Protein AF-A7RZZ5-F1 (afdb_monomer)

Radius of gyration: 24.03 Å; Cα contacts (8 Å, |Δi|>4): 299; chains: 1; bounding box: 48×61×66 Å

Solvent-accessible surface area (backbone atoms only — not comparable to full-atom values): 16713 Å² total; per-residue (Å²): 140,90,83,49,67,68,59,56,49,33,51,50,27,52,75,66,80,38,80,68,71,54,74,68,60,49,53,48,55,52,54,54,56,70,73,68,77,84,71,94,77,93,78,89,79,88,84,80,89,82,84,82,84,77,88,75,87,84,78,90,78,84,92,79,89,80,82,88,84,79,93,78,91,77,83,81,78,63,82,72,61,67,52,45,79,47,68,50,97,81,33,38,33,33,35,39,48,38,64,66,52,39,26,97,84,52,68,62,92,48,71,67,52,42,51,51,37,46,61,53,42,77,74,54,42,33,36,33,39,41,31,43,53,78,40,24,31,14,38,38,33,28,52,62,95,43,77,79,45,73,52,70,50,77,40,74,30,42,50,90,92,71,78,55,50,54,69,64,50,60,76,75,45,88,85,81,75,92,44,71,71,57,51,50,21,53,51,33,46,52,50,51,32,50,54,48,42,53,49,51,59,78,36,44,69,57,64,68,68,35,57,36,31,38,41,44,65,51,81,86,52,43,52,46,58,60,38,74,96,77,54,92,44,58,90,81,42,59,42,55,30,65,63,91,64,93,76,76,74,41,31,67,69,46,53,51,50,50,50,54,60,61,70,45,73,42,77,77,50,72,111

Foldseek 3Di:
DCPDVLNVVQVVCVVVVHDRDDPVVVVVVVVVVVVPPDDDDDDDDDDDDDDDDDDDPDDDDDDDDDDDDDDDDDDPPPVPDQWDWDADPQQWIKIAGPLLQWAPLDDDPDPVSSVVSVVVSVPQQWEKEWEDDQQKTKIFTTRHLDTPDIDIGGDHQDDPVPRDGLLVVPVPDDDDDPDPVNVRNVVSLVVSLVVLVVVVVVCLVSLVSHQAYEYHDDPSNVCSQDNDPDHSDHPSPGRYHYQSDDFDGHDHVRSSVSVCRNPDMGTDGGD

Structure (mmCIF, N/CA/C/O backbone):
data_AF-A7RZZ5-F1
#
_entry.id   AF-A7RZZ5-F1
#
loop_
_atom_site.group_PDB
_atom_site.id
_atom_site.type_symbol
_atom_site.label_atom_id
_atom_site.label_alt_id
_atom_site.label_comp_id
_atom_site.label_asym_id
_atom_site.label_entity_id
_atom_site.label_seq_id
_atom_site.pdbx_PDB_ins_code
_atom_site.Cartn_x
_atom_site.Cartn_y
_atom_site.Cartn_z
_atom_site.occupancy
_atom_site.B_iso_or_equiv
_atom_site.auth_seq_id
_atom_site.auth_comp_id
_atom_site.auth_asym_id
_atom_site.auth_atom_id
_atom_site.pdbx_PDB_model_num
ATOM 1 N N . HIS A 1 1 ? 33.737 -13.047 0.648 1.00 45.16 1 HIS A N 1
ATOM 2 C CA . HIS A 1 1 ? 33.277 -13.792 -0.542 1.00 45.16 1 HIS A CA 1
ATOM 3 C C . HIS A 1 1 ? 32.124 -14.768 -0.200 1.00 45.16 1 HIS A C 1
ATOM 5 O O . HIS A 1 1 ? 32.024 -15.818 -0.807 1.00 45.16 1 HIS A O 1
ATOM 11 N N . PHE A 1 2 ? 31.222 -14.421 0.740 1.00 41.50 2 PHE A N 1
ATOM 12 C CA . PHE A 1 2 ? 30.243 -15.344 1.367 1.00 41.50 2 PHE A CA 1
ATOM 13 C C . PHE A 1 2 ? 28.765 -15.035 1.026 1.00 41.50 2 PHE A C 1
ATOM 15 O O . PHE A 1 2 ? 27.857 -15.354 1.785 1.00 41.50 2 PHE A O 1
ATOM 22 N N . LYS A 1 3 ? 28.497 -14.348 -0.093 1.00 50.75 3 LYS A N 1
ATOM 23 C CA . LYS A 1 3 ? 27.136 -13.905 -0.477 1.00 50.75 3 LYS A CA 1
ATOM 24 C C . LYS A 1 3 ? 26.656 -14.435 -1.834 1.00 50.75 3 LYS A C 1
ATOM 26 O O . LYS A 1 3 ? 25.630 -13.976 -2.313 1.00 50.75 3 LYS A O 1
ATOM 31 N N . LEU A 1 4 ? 27.406 -15.336 -2.468 1.00 64.38 4 LEU A N 1
ATOM 32 C CA . LEU A 1 4 ? 27.031 -15.898 -3.767 1.00 64.38 4 LEU A CA 1
ATOM 33 C C . LEU A 1 4 ? 26.171 -17.148 -3.564 1.00 64.38 4 LEU A C 1
ATOM 35 O O . LEU A 1 4 ? 26.487 -17.974 -2.707 1.00 64.38 4 LEU A O 1
ATOM 39 N N . ASP A 1 5 ? 25.114 -17.288 -4.362 1.00 63.94 5 ASP A N 1
ATOM 40 C CA . ASP A 1 5 ? 24.162 -18.400 -4.256 1.00 63.94 5 ASP A CA 1
ATOM 41 C C . ASP A 1 5 ? 24.819 -19.760 -4.529 1.00 63.94 5 ASP A C 1
ATOM 43 O O . ASP A 1 5 ? 24.486 -20.726 -3.857 1.00 63.94 5 ASP A O 1
ATOM 47 N N . TRP A 1 6 ? 25.855 -19.808 -5.376 1.00 77.75 6 TRP A N 1
ATOM 48 C CA . TRP A 1 6 ? 26.724 -20.980 -5.564 1.00 77.75 6 TRP A CA 1
ATOM 49 C C . TRP A 1 6 ? 27.365 -21.464 -4.256 1.00 77.75 6 TRP A C 1
ATOM 51 O O . TRP A 1 6 ? 27.389 -22.653 -3.953 1.00 77.75 6 TRP A O 1
ATOM 61 N N . HIS A 1 7 ? 27.851 -20.532 -3.431 1.00 73.75 7 HIS A N 1
ATOM 62 C CA . HIS A 1 7 ? 28.468 -20.882 -2.156 1.00 73.75 7 HIS A CA 1
ATOM 63 C C . HIS A 1 7 ? 27.423 -21.404 -1.167 1.00 73.75 7 HIS A C 1
ATOM 65 O O . HIS A 1 7 ? 27.667 -22.390 -0.484 1.00 73.75 7 HIS A O 1
ATOM 71 N N . ARG A 1 8 ? 26.235 -20.787 -1.130 1.00 77.00 8 ARG A N 1
ATOM 72 C CA . ARG A 1 8 ? 25.116 -21.262 -0.302 1.00 77.00 8 ARG A CA 1
ATOM 73 C C . ARG A 1 8 ? 24.619 -22.634 -0.758 1.00 77.00 8 ARG A C 1
ATOM 75 O O . ARG A 1 8 ? 24.337 -23.473 0.088 1.00 77.00 8 ARG A O 1
ATOM 82 N N . TYR A 1 9 ? 24.565 -22.871 -2.066 1.00 75.81 9 TYR A N 1
ATOM 83 C CA . TYR A 1 9 ? 24.224 -24.161 -2.655 1.00 75.81 9 TYR A CA 1
ATOM 84 C C . TYR A 1 9 ? 25.240 -25.236 -2.264 1.00 75.81 9 TYR A C 1
ATOM 86 O O . TYR A 1 9 ? 24.854 -26.260 -1.721 1.00 75.81 9 TYR A O 1
ATOM 94 N N . ASN A 1 10 ? 26.540 -24.972 -2.403 1.00 76.69 10 ASN A N 1
ATOM 95 C CA . ASN A 1 10 ? 27.579 -25.925 -2.004 1.00 76.69 10 ASN A CA 1
ATOM 96 C C . ASN A 1 10 ? 27.665 -26.150 -0.490 1.00 76.69 10 ASN A C 1
ATOM 98 O O . ASN A 1 10 ? 28.015 -27.243 -0.055 1.00 76.69 10 ASN A O 1
ATOM 102 N N . VAL A 1 11 ? 27.325 -25.146 0.322 1.00 74.75 11 VAL A N 1
ATOM 103 C CA . VAL A 1 11 ? 27.168 -25.318 1.774 1.00 74.75 11 VAL A CA 1
ATOM 104 C C . VAL A 1 11 ? 25.986 -26.242 2.077 1.00 74.75 11 VAL A C 1
ATOM 106 O O . VAL A 1 11 ? 26.131 -27.141 2.899 1.00 74.75 11 VAL A O 1
ATOM 109 N N . LYS A 1 12 ? 24.854 -26.087 1.377 1.00 73.56 12 LYS A N 1
ATOM 110 C CA . LYS A 1 12 ? 23.707 -27.001 1.491 1.00 73.56 12 LYS A CA 1
ATOM 111 C C . LYS A 1 12 ? 24.037 -28.417 1.010 1.00 73.56 12 LYS A C 1
ATOM 113 O O . LYS A 1 12 ? 23.688 -29.362 1.698 1.00 73.56 12 LYS A O 1
ATOM 118 N N . GLN A 1 13 ? 24.765 -28.572 -0.097 1.00 73.94 13 GLN A N 1
ATOM 119 C CA . GLN A 1 13 ? 25.212 -29.884 -0.583 1.00 73.94 13 GLN A CA 1
ATOM 120 C C . GLN A 1 13 ? 26.106 -30.583 0.445 1.00 73.94 13 GLN A C 1
ATOM 122 O O . GLN A 1 13 ? 25.870 -31.744 0.755 1.00 73.94 13 GLN A O 1
ATOM 127 N N . LYS A 1 14 ? 27.043 -29.851 1.066 1.00 74.38 14 LYS A N 1
ATOM 128 C CA . LYS A 1 14 ? 27.877 -30.382 2.156 1.00 74.38 14 LYS A CA 1
ATOM 129 C C . LYS A 1 14 ? 27.086 -30.767 3.402 1.00 74.38 14 LYS A C 1
ATOM 131 O O . LYS A 1 14 ? 27.439 -31.737 4.049 1.00 74.38 14 LYS A O 1
ATOM 136 N N . LEU A 1 15 ? 26.036 -30.020 3.741 1.00 69.50 15 LEU A N 1
ATOM 137 C CA . LEU A 1 15 ? 25.125 -30.375 4.837 1.00 69.50 15 LEU A CA 1
ATOM 138 C C . LEU A 1 15 ? 24.302 -31.638 4.535 1.00 69.50 15 LEU A C 1
ATOM 140 O O . LEU A 1 15 ? 23.777 -32.247 5.458 1.00 69.50 15 LEU A O 1
ATOM 144 N N . MET A 1 16 ? 24.188 -32.019 3.261 1.00 73.19 16 MET A N 1
ATOM 145 C CA . MET A 1 16 ? 23.491 -33.220 2.794 1.00 73.19 16 MET A CA 1
ATOM 146 C C . MET A 1 16 ? 24.460 -34.344 2.376 1.00 73.19 16 MET A C 1
ATOM 148 O O . MET A 1 16 ? 24.034 -35.251 1.664 1.00 73.19 16 MET A O 1
ATOM 152 N N . ASP A 1 17 ? 25.745 -34.261 2.752 1.00 81.25 17 ASP A N 1
ATOM 153 C CA . ASP A 1 17 ? 26.825 -35.189 2.361 1.00 81.25 17 ASP A CA 1
ATOM 154 C C . ASP A 1 17 ? 26.950 -35.428 0.842 1.00 81.25 17 ASP A C 1
ATOM 156 O O . ASP A 1 17 ? 27.348 -36.496 0.377 1.00 81.25 17 ASP A O 1
ATOM 160 N N . LYS A 1 18 ? 26.617 -34.411 0.042 1.00 77.50 18 LYS A N 1
ATOM 161 C CA . LYS A 1 18 ? 26.774 -34.413 -1.417 1.00 77.50 18 LYS A CA 1
ATOM 162 C C . LYS A 1 18 ? 28.017 -33.639 -1.839 1.00 77.50 18 LYS A C 1
ATOM 164 O O . LYS A 1 18 ? 28.416 -32.661 -1.199 1.00 77.50 18 LYS A O 1
ATOM 169 N N . ASP A 1 19 ? 28.573 -34.033 -2.980 1.00 79.31 19 ASP A N 1
ATOM 170 C CA . ASP A 1 19 ? 29.721 -33.355 -3.567 1.00 79.31 19 ASP A CA 1
ATOM 171 C C . ASP A 1 19 ? 29.400 -31.903 -3.941 1.00 79.31 19 ASP A C 1
ATOM 173 O O . ASP A 1 19 ? 28.304 -31.550 -4.395 1.00 79.31 19 ASP A O 1
ATOM 177 N N . THR A 1 20 ? 30.387 -31.034 -3.730 1.00 78.62 20 THR A N 1
ATOM 178 C CA . THR A 1 20 ? 30.289 -29.630 -4.125 1.00 78.62 20 THR A CA 1
ATOM 179 C C . THR A 1 20 ? 30.424 -29.491 -5.628 1.00 78.62 20 THR A C 1
ATOM 181 O O . THR A 1 20 ? 31.343 -30.042 -6.226 1.00 78.62 20 THR A O 1
ATOM 184 N N . VAL A 1 21 ? 29.562 -28.672 -6.211 1.00 81.25 21 VAL A N 1
ATOM 185 C CA . VAL A 1 21 ? 29.456 -28.471 -7.655 1.00 81.25 21 VAL A CA 1
ATOM 186 C C . VAL A 1 21 ? 30.284 -27.251 -8.072 1.00 81.25 21 VAL A C 1
ATOM 188 O O . VAL A 1 21 ? 30.390 -26.275 -7.315 1.00 81.25 21 VAL A O 1
ATOM 191 N N . THR A 1 22 ? 30.898 -27.270 -9.255 1.00 79.06 22 THR A N 1
ATOM 192 C CA . THR A 1 22 ? 31.648 -26.109 -9.775 1.00 79.06 22 THR A CA 1
ATOM 193 C C . THR A 1 22 ? 30.706 -24.970 -10.200 1.00 79.06 22 THR A C 1
ATOM 195 O O . THR A 1 22 ? 29.502 -25.165 -10.352 1.00 79.06 22 THR A O 1
ATOM 198 N N . GLU A 1 23 ? 31.215 -23.740 -10.366 1.00 70.75 23 GLU A N 1
ATOM 199 C CA . GLU A 1 23 ? 30.355 -22.590 -10.728 1.00 70.75 23 GLU A CA 1
ATOM 200 C C . GLU A 1 23 ? 29.655 -22.801 -12.086 1.00 70.75 23 GLU A C 1
ATOM 202 O O . GLU A 1 23 ? 28.496 -22.426 -12.234 1.00 70.75 23 GLU A O 1
ATOM 207 N N . GLN A 1 24 ? 30.316 -23.454 -13.049 1.00 72.75 24 GLN A N 1
ATOM 208 C CA . GLN A 1 24 ? 29.759 -23.708 -14.384 1.00 72.75 24 GLN A CA 1
ATOM 209 C C . GLN A 1 24 ? 28.634 -24.753 -14.363 1.00 72.75 24 GLN A C 1
ATOM 211 O O . GLN A 1 24 ? 27.585 -24.541 -14.967 1.00 72.75 24 GLN A O 1
ATOM 216 N N . GLU A 1 25 ? 28.817 -25.845 -13.623 1.00 73.56 25 GLU A N 1
ATOM 217 C CA . GLU A 1 25 ? 27.801 -26.894 -13.449 1.00 73.56 25 GLU A CA 1
ATOM 218 C C . GLU A 1 25 ? 26.583 -26.376 -12.657 1.00 73.56 25 GLU A C 1
ATOM 220 O O . GLU A 1 25 ? 25.435 -26.734 -12.932 1.00 73.56 25 GLU A O 1
ATOM 225 N N . PHE A 1 26 ? 26.811 -25.468 -11.703 1.00 78.19 26 PHE A N 1
ATOM 226 C CA . PHE A 1 26 ? 25.742 -24.780 -10.977 1.00 78.19 26 PHE A CA 1
ATOM 227 C C . PHE A 1 26 ? 24.931 -23.836 -11.886 1.00 78.19 26 PHE A C 1
ATOM 229 O O . PHE A 1 26 ? 23.708 -23.764 -11.785 1.00 78.19 26 PHE A O 1
ATOM 236 N N . GLU A 1 27 ? 25.588 -23.121 -12.804 1.00 69.00 27 GLU A N 1
ATOM 237 C CA . GLU A 1 27 ? 24.897 -22.260 -13.775 1.00 69.00 27 GLU A CA 1
ATOM 238 C C . GLU A 1 27 ? 24.083 -23.082 -14.799 1.00 69.00 27 GLU A C 1
ATOM 240 O O . GLU A 1 27 ? 22.975 -22.676 -15.161 1.00 69.00 27 GLU A O 1
ATOM 245 N N . GLN A 1 28 ? 24.567 -24.263 -15.202 1.00 72.69 28 GLN A N 1
ATOM 246 C CA . GLN A 1 28 ? 23.830 -25.186 -16.079 1.00 72.69 28 GLN A CA 1
ATOM 247 C C . GLN A 1 28 ? 22.586 -25.768 -15.395 1.00 72.69 28 GLN A C 1
ATOM 249 O O . GLN A 1 28 ? 21.490 -25.679 -15.947 1.00 72.69 28 GLN A O 1
ATOM 254 N N . THR A 1 29 ? 22.725 -26.255 -14.158 1.00 68.50 29 THR A N 1
ATOM 255 C CA . THR A 1 29 ? 21.599 -26.800 -13.373 1.00 68.50 29 THR A CA 1
ATOM 256 C C . THR A 1 29 ? 20.502 -25.763 -13.107 1.00 68.50 29 THR A C 1
ATOM 258 O O . THR A 1 29 ? 19.317 -26.087 -13.188 1.00 68.50 29 THR A O 1
ATOM 261 N N . ILE A 1 30 ? 20.855 -24.494 -12.865 1.00 65.94 30 ILE A N 1
ATOM 262 C CA . ILE A 1 30 ? 19.868 -23.405 -12.744 1.00 65.94 30 ILE A CA 1
ATOM 263 C C . ILE A 1 30 ? 19.172 -23.113 -14.079 1.00 65.94 30 ILE A C 1
ATOM 265 O O . ILE A 1 30 ? 17.962 -22.878 -14.101 1.00 65.94 30 ILE A O 1
ATOM 269 N N . SER A 1 31 ? 19.916 -23.106 -15.188 1.00 59.09 31 SER A N 1
ATOM 270 C CA . SER A 1 31 ? 19.361 -22.836 -16.519 1.00 59.09 31 SER A CA 1
ATOM 271 C C . SER A 1 31 ? 18.355 -23.913 -16.940 1.00 59.09 31 SER A C 1
ATOM 273 O O . SER A 1 31 ? 17.282 -23.590 -17.461 1.00 59.09 31 SER A O 1
ATOM 275 N N . GLU A 1 32 ? 18.654 -25.180 -16.654 1.00 56.81 32 GLU A N 1
ATOM 276 C CA . GLU A 1 32 ? 17.759 -26.314 -16.907 1.00 56.81 32 GLU A CA 1
ATOM 277 C C . GLU A 1 32 ? 16.507 -26.269 -16.016 1.00 56.81 32 GLU A C 1
ATOM 279 O O . GLU A 1 32 ? 15.392 -26.395 -16.524 1.00 56.81 32 GLU A O 1
ATOM 284 N N . LEU A 1 33 ? 16.655 -25.958 -14.721 1.00 54.69 33 LEU A N 1
ATOM 285 C CA . LEU A 1 33 ? 15.522 -25.774 -13.799 1.00 54.69 33 LEU A CA 1
ATOM 286 C C . LEU A 1 33 ? 14.610 -24.604 -14.199 1.00 54.69 33 LEU A C 1
ATOM 288 O O . LEU A 1 33 ? 13.393 -24.676 -14.028 1.00 54.69 33 LEU A O 1
ATOM 292 N N . SER A 1 34 ? 15.174 -23.537 -14.772 1.00 47.22 34 SER A N 1
ATOM 293 C CA . SER A 1 34 ? 14.392 -22.395 -15.268 1.00 47.22 34 SER A CA 1
ATOM 294 C C . SER A 1 34 ? 13.612 -22.693 -16.554 1.00 47.22 34 SER A C 1
ATOM 296 O O . SER A 1 34 ? 12.660 -21.980 -16.865 1.00 47.22 34 SER A O 1
ATOM 298 N N . SER A 1 35 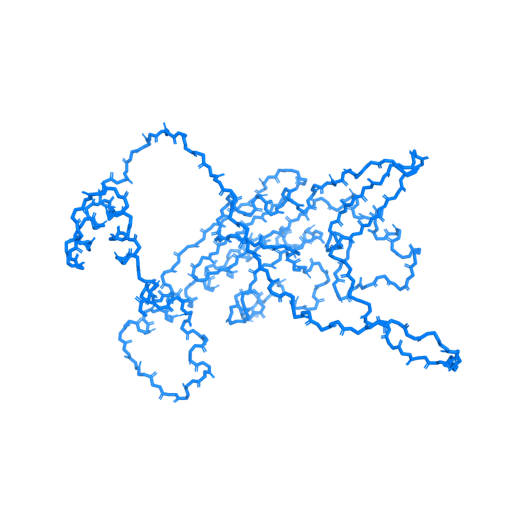? 13.979 -23.761 -17.269 1.00 42.25 35 SER A N 1
ATOM 299 C CA . SER A 1 35 ? 13.325 -24.189 -18.511 1.00 42.25 35 SER A CA 1
ATOM 300 C C . SER A 1 35 ? 12.220 -25.232 -18.281 1.00 42.25 35 SER A C 1
ATOM 302 O O . SER A 1 35 ? 11.493 -25.547 -19.220 1.00 42.25 35 SER A O 1
ATOM 304 N N . ILE A 1 36 ? 12.061 -25.742 -17.048 1.00 40.94 36 ILE A N 1
ATOM 305 C CA . ILE A 1 36 ? 11.141 -26.848 -16.719 1.00 40.94 36 ILE A CA 1
ATOM 306 C C . ILE A 1 36 ? 10.093 -26.518 -15.639 1.00 40.94 36 ILE A C 1
ATOM 308 O O . ILE A 1 36 ? 9.433 -27.413 -15.125 1.00 40.94 36 ILE A O 1
ATOM 312 N N . SER A 1 37 ? 9.882 -25.243 -15.290 1.00 38.41 37 SER A N 1
ATOM 313 C CA . SER A 1 37 ? 8.838 -24.852 -14.324 1.00 38.41 37 SER A CA 1
ATOM 314 C C . SER A 1 37 ? 7.666 -24.157 -15.017 1.00 38.41 37 SER A C 1
ATOM 316 O O . SER A 1 37 ? 7.471 -22.944 -14.944 1.00 38.41 37 SER A O 1
ATOM 318 N N . GLY A 1 38 ? 6.911 -24.977 -15.743 1.00 44.56 38 GLY A N 1
ATOM 319 C CA . GLY A 1 38 ? 5.639 -24.661 -16.382 1.00 44.56 38 GLY A CA 1
ATOM 320 C C . GLY A 1 38 ? 4.648 -25.798 -16.152 1.00 44.56 38 GLY A C 1
ATOM 321 O O . GLY A 1 38 ? 4.143 -26.367 -17.110 1.00 44.56 38 GLY A O 1
ATOM 322 N N . SER A 1 39 ? 4.414 -26.166 -14.893 1.00 32.97 39 SER A N 1
ATOM 323 C CA . SER A 1 39 ? 3.324 -27.060 -14.488 1.00 32.97 39 SER A CA 1
ATOM 324 C C . SER A 1 39 ? 3.118 -26.968 -12.977 1.00 32.97 39 SER A C 1
ATOM 326 O O . SER A 1 39 ? 4.059 -27.167 -12.212 1.00 32.97 39 SER A O 1
ATOM 328 N N . ASP A 1 40 ? 1.889 -26.637 -12.574 1.00 41.44 40 ASP A N 1
ATOM 329 C CA . ASP A 1 40 ? 1.408 -26.669 -11.193 1.00 41.44 40 ASP A CA 1
ATOM 330 C C . ASP A 1 40 ? 1.679 -28.031 -10.547 1.00 41.44 40 ASP A C 1
ATOM 332 O O . ASP A 1 40 ? 1.324 -29.079 -11.089 1.00 41.44 40 ASP A O 1
ATOM 336 N N . THR A 1 41 ? 2.252 -28.024 -9.348 1.00 30.94 41 THR A N 1
ATOM 337 C CA . THR A 1 41 ? 2.058 -29.110 -8.383 1.00 30.94 41 THR A CA 1
ATOM 338 C C . THR A 1 41 ? 2.239 -28.544 -6.982 1.00 30.94 41 THR A C 1
ATOM 340 O O . THR A 1 41 ? 3.273 -27.985 -6.625 1.00 30.94 41 THR A O 1
ATOM 343 N N . SER A 1 42 ? 1.153 -28.605 -6.222 1.00 43.28 42 SER A N 1
ATOM 344 C CA . SER A 1 42 ? 1.058 -28.217 -4.825 1.00 43.28 42 SER A CA 1
ATOM 345 C C . SER A 1 42 ? 1.825 -29.202 -3.951 1.00 43.28 42 SER A C 1
ATOM 347 O O . SER A 1 42 ? 1.381 -30.338 -3.812 1.00 43.28 42 SER A O 1
ATOM 349 N N . GLU A 1 43 ? 2.889 -28.753 -3.293 1.00 29.11 43 GLU A N 1
ATOM 350 C CA . GLU A 1 43 ? 3.416 -29.419 -2.103 1.00 29.11 43 GLU A CA 1
ATOM 351 C C . GLU A 1 43 ? 3.698 -28.384 -1.014 1.00 29.11 43 GLU A C 1
ATOM 353 O O . GLU A 1 43 ? 4.195 -27.284 -1.261 1.00 29.11 43 GLU A O 1
ATOM 358 N N . SER A 1 44 ? 3.235 -28.730 0.183 1.00 42.06 44 SER A N 1
ATOM 359 C CA . SER A 1 44 ? 3.264 -27.915 1.390 1.00 42.06 44 SER A CA 1
ATOM 360 C C . SER A 1 44 ? 4.540 -28.242 2.150 1.00 42.06 44 SER A C 1
ATOM 362 O O . SER A 1 44 ? 4.722 -29.390 2.529 1.00 42.06 44 SER A O 1
ATOM 364 N N . GLU A 1 45 ? 5.377 -27.245 2.415 1.00 31.33 45 GLU A N 1
ATOM 365 C CA . GLU A 1 45 ? 6.538 -27.356 3.305 1.00 31.33 45 GLU A CA 1
ATOM 366 C C . GLU A 1 45 ? 6.571 -26.121 4.231 1.00 31.33 45 GLU A C 1
ATOM 368 O O . GLU A 1 45 ? 6.148 -25.034 3.815 1.00 31.33 45 GLU A O 1
ATOM 373 N N . PRO A 1 46 ? 6.987 -26.280 5.500 1.00 32.78 46 PRO A N 1
ATOM 374 C CA . PRO A 1 46 ? 6.795 -25.290 6.555 1.00 32.78 46 PRO A CA 1
ATOM 375 C C . PRO A 1 46 ? 7.866 -24.192 6.490 1.00 32.78 46 PRO A C 1
ATOM 377 O O . PRO A 1 46 ? 9.043 -24.476 6.291 1.00 32.78 46 PRO A O 1
ATOM 380 N N . GLU A 1 47 ? 7.480 -22.928 6.693 1.00 32.22 47 GLU A N 1
ATOM 381 C CA . GLU A 1 47 ? 8.449 -21.837 6.853 1.00 32.22 47 GLU A CA 1
ATOM 382 C C . GLU A 1 47 ? 8.677 -21.537 8.337 1.00 32.22 47 GLU A C 1
ATOM 384 O O . GLU A 1 47 ? 7.770 -21.085 9.038 1.00 32.22 47 GLU A O 1
ATOM 389 N N . GLU A 1 48 ? 9.903 -21.808 8.791 1.00 36.09 48 GLU A N 1
ATOM 390 C CA . GLU A 1 48 ? 10.437 -21.400 10.089 1.00 36.09 48 GLU A CA 1
ATOM 391 C C . GLU A 1 48 ? 10.783 -19.901 10.104 1.00 36.09 48 GLU A C 1
ATOM 393 O O . GLU A 1 48 ? 11.269 -19.329 9.122 1.00 36.09 48 GLU A O 1
ATOM 398 N N . ASP A 1 49 ? 10.505 -19.280 11.252 1.00 34.34 49 ASP A N 1
ATOM 399 C CA . ASP A 1 49 ? 10.798 -17.891 11.593 1.00 34.34 49 ASP A CA 1
ATOM 400 C C . ASP A 1 49 ? 12.306 -17.604 11.560 1.00 34.34 49 ASP A C 1
ATOM 402 O O . ASP A 1 49 ? 13.081 -18.244 12.266 1.00 34.34 49 ASP A O 1
ATOM 406 N N . ASP A 1 50 ? 12.713 -16.571 10.816 1.00 31.45 50 ASP A N 1
ATOM 407 C CA . ASP A 1 50 ? 14.078 -16.041 10.870 1.00 31.45 50 ASP A CA 1
ATOM 408 C C . ASP A 1 50 ? 14.065 -14.640 11.508 1.00 31.45 50 ASP A C 1
ATOM 410 O O . ASP A 1 50 ? 13.722 -13.614 10.903 1.00 31.45 50 ASP A O 1
ATOM 414 N N . GLU A 1 51 ? 14.398 -14.635 12.797 1.00 29.70 51 GLU A N 1
ATOM 415 C CA . GLU A 1 51 ? 14.556 -13.492 13.687 1.00 29.70 51 GLU A CA 1
ATOM 416 C C . GLU A 1 51 ? 15.772 -12.644 13.272 1.00 29.70 51 GLU A C 1
ATOM 418 O O . GLU A 1 51 ? 16.926 -13.054 13.399 1.00 29.70 51 GLU A O 1
ATOM 423 N N . PHE A 1 52 ? 15.552 -11.406 12.812 1.00 28.69 52 PHE A N 1
ATOM 424 C CA . PHE A 1 52 ? 16.652 -10.461 12.596 1.00 28.69 52 PHE A CA 1
ATOM 425 C C . PHE A 1 52 ? 16.868 -9.576 13.830 1.00 28.69 52 PHE A C 1
ATOM 427 O O . PHE A 1 52 ? 16.268 -8.509 13.978 1.00 28.69 52 PHE A O 1
ATOM 434 N N . SER A 1 53 ? 17.784 -10.020 14.691 1.00 26.45 53 SER A N 1
ATOM 435 C CA . SER A 1 53 ? 18.354 -9.258 15.806 1.00 26.45 53 SER A CA 1
ATOM 436 C C . SER A 1 53 ? 19.014 -7.948 15.343 1.00 26.45 53 SER A C 1
ATOM 438 O O . SER A 1 53 ? 20.032 -7.947 14.644 1.00 26.45 53 SER A O 1
ATOM 440 N N . LEU A 1 54 ? 18.487 -6.808 15.802 1.00 30.67 54 LEU A N 1
ATOM 441 C CA . LEU A 1 54 ? 19.187 -5.522 15.774 1.00 30.67 54 LEU A CA 1
ATOM 442 C C . LEU A 1 54 ? 19.971 -5.346 17.078 1.00 30.67 54 LEU A C 1
ATOM 444 O O . LEU A 1 54 ? 19.406 -5.283 18.166 1.00 30.67 54 LEU A O 1
ATOM 448 N N . LYS A 1 55 ? 21.296 -5.250 16.942 1.00 28.08 55 LYS A N 1
ATOM 449 C CA . LYS A 1 55 ? 22.246 -5.006 18.031 1.00 28.08 55 LYS A CA 1
ATOM 450 C C . LYS A 1 55 ? 21.922 -3.690 18.749 1.00 28.08 55 LYS A C 1
ATOM 452 O O . LYS A 1 55 ? 22.123 -2.611 18.196 1.00 28.08 55 LYS A O 1
ATOM 457 N N . SER A 1 56 ? 21.460 -3.803 19.990 1.00 29.12 56 SER A N 1
ATOM 458 C CA . SER A 1 56 ? 21.457 -2.728 20.979 1.00 29.12 56 SER A CA 1
ATOM 459 C C . SER A 1 56 ? 22.876 -2.567 21.530 1.00 29.12 56 SER A C 1
ATOM 461 O O . SER A 1 56 ? 23.445 -3.512 22.076 1.00 29.12 56 SER A O 1
ATOM 463 N N . SER A 1 57 ? 23.469 -1.384 21.368 1.00 27.19 57 SER A N 1
ATOM 464 C CA . SER A 1 57 ? 24.666 -0.996 22.115 1.00 27.19 57 SER A CA 1
ATOM 465 C C . SER A 1 57 ? 24.281 -0.797 23.580 1.00 27.19 57 SER A C 1
ATOM 467 O O . SER A 1 57 ? 23.718 0.230 23.949 1.00 27.19 57 SER A O 1
ATOM 469 N N . ALA A 1 58 ? 24.590 -1.793 24.406 1.00 27.39 58 ALA A N 1
ATOM 470 C CA . ALA A 1 58 ? 24.535 -1.691 25.853 1.00 27.39 58 ALA A CA 1
ATOM 471 C C . ALA A 1 58 ? 25.712 -0.841 26.359 1.00 27.39 58 ALA A C 1
ATOM 473 O O . ALA A 1 58 ? 26.868 -1.262 26.306 1.00 27.39 58 ALA A O 1
ATOM 474 N N . HIS A 1 59 ? 25.415 0.343 26.890 1.00 26.59 59 HIS A N 1
ATOM 475 C CA . HIS A 1 59 ? 26.253 0.959 27.911 1.00 26.59 59 HIS A CA 1
ATOM 476 C C . HIS A 1 59 ? 25.422 1.139 29.177 1.00 26.59 59 HIS A C 1
ATOM 478 O O . HIS A 1 59 ? 24.500 1.945 29.253 1.00 26.59 59 HIS A O 1
ATOM 484 N N . SER A 1 60 ? 25.749 0.286 30.136 1.00 27.19 60 SER A N 1
ATOM 485 C CA . SER A 1 60 ? 25.323 0.266 31.522 1.00 27.19 60 SER A CA 1
ATOM 486 C C . SER A 1 60 ? 25.883 1.469 32.277 1.00 27.19 60 SER A C 1
ATOM 488 O O . SER A 1 60 ? 27.098 1.548 32.423 1.00 27.19 60 SER A O 1
ATOM 490 N N . PHE A 1 61 ? 25.025 2.334 32.819 1.00 25.17 61 PHE A N 1
ATOM 491 C CA . PHE A 1 61 ? 25.353 3.184 33.968 1.00 25.17 61 PHE A CA 1
ATOM 492 C C . PHE A 1 61 ? 24.114 3.316 34.868 1.00 25.17 61 PHE A C 1
ATOM 494 O O . PHE A 1 61 ? 23.006 3.550 34.391 1.00 25.17 61 PHE A O 1
ATOM 501 N N . GLN A 1 62 ? 24.320 3.043 36.157 1.00 28.53 62 GLN A N 1
ATOM 502 C CA . GLN A 1 62 ? 23.324 3.000 37.233 1.00 28.53 62 GLN A CA 1
ATOM 503 C C . GLN A 1 62 ? 22.793 4.399 37.613 1.00 28.53 62 GLN A C 1
ATOM 505 O O . GLN A 1 62 ? 23.441 5.395 37.291 1.00 28.53 62 GLN A O 1
ATOM 510 N N . PRO A 1 63 ? 21.635 4.492 38.303 1.00 27.58 63 PRO A N 1
ATOM 511 C CA . PRO A 1 63 ? 20.985 5.762 38.602 1.00 27.58 63 PRO A CA 1
ATOM 512 C C . PRO A 1 63 ? 21.551 6.397 39.879 1.00 27.58 63 PRO A C 1
ATOM 514 O O . PRO A 1 63 ? 21.556 5.773 40.938 1.00 27.58 63 PRO A O 1
ATOM 517 N N . SER A 1 64 ? 21.964 7.661 39.795 1.00 23.95 64 SER A N 1
ATOM 518 C CA . SER A 1 64 ? 22.114 8.541 40.956 1.00 23.95 64 SER A CA 1
ATOM 519 C C . SER A 1 64 ? 20.980 9.560 40.941 1.00 23.95 64 SER A C 1
ATOM 521 O O . SER A 1 64 ? 20.827 10.328 39.992 1.00 23.95 64 SER A O 1
ATOM 523 N N . VAL A 1 65 ? 20.167 9.501 41.988 1.00 34.31 65 VAL A N 1
ATOM 524 C CA . VAL A 1 65 ? 19.105 10.448 42.317 1.00 34.31 65 VAL A CA 1
ATOM 525 C C . VAL A 1 65 ? 19.767 11.741 42.783 1.00 34.31 65 VAL A C 1
ATOM 527 O O . VAL A 1 65 ? 20.571 11.665 43.701 1.00 34.31 65 VAL A O 1
ATOM 530 N N . GLU A 1 66 ? 19.444 12.884 42.175 1.00 28.16 66 GLU A N 1
ATOM 531 C CA . GLU A 1 66 ? 19.416 14.192 42.846 1.00 28.16 66 GLU A CA 1
ATOM 532 C C . GLU A 1 66 ? 18.791 15.271 41.948 1.00 28.16 66 GLU A C 1
ATOM 534 O O . GLU A 1 66 ? 18.770 15.180 40.721 1.00 28.16 66 GLU A O 1
ATOM 539 N N . GLU A 1 67 ? 18.170 16.232 42.621 1.00 29.84 67 GLU A N 1
ATOM 540 C CA . GLU A 1 67 ? 17.104 17.112 42.163 1.00 29.84 67 GLU A CA 1
ATOM 541 C C . GLU A 1 67 ? 17.536 18.287 41.273 1.00 29.84 67 GLU A C 1
ATOM 543 O O . GLU A 1 67 ? 18.664 18.770 41.304 1.00 29.84 67 GLU A O 1
ATOM 548 N N . SER A 1 68 ? 16.497 18.861 40.652 1.00 28.00 68 SER A N 1
ATOM 549 C CA . SER A 1 68 ? 16.331 20.269 40.274 1.00 28.00 68 SER A CA 1
ATOM 550 C C . SER A 1 68 ? 16.913 20.725 38.928 1.00 28.00 68 SER A C 1
ATOM 552 O O . SER A 1 68 ? 18.106 20.646 38.672 1.00 28.00 68 SER A O 1
ATOM 554 N N . ILE A 1 69 ? 16.033 21.281 38.078 1.00 27.88 69 ILE A N 1
ATOM 555 C CA . ILE A 1 69 ? 16.071 22.675 37.584 1.00 27.88 69 ILE A CA 1
ATOM 556 C C . ILE A 1 69 ? 15.215 22.838 36.304 1.00 27.88 69 ILE A C 1
ATOM 558 O O . ILE A 1 69 ? 15.436 22.206 35.280 1.00 27.88 69 ILE A O 1
ATOM 562 N N . GLN A 1 70 ? 14.251 23.757 36.423 1.00 26.66 70 GLN A N 1
ATOM 563 C CA . GLN A 1 70 ? 13.681 24.670 35.421 1.00 26.66 70 GLN A CA 1
ATOM 564 C C . GLN A 1 70 ? 13.019 24.126 34.142 1.00 26.66 70 GLN A C 1
ATOM 566 O O . GLN A 1 70 ? 13.626 23.700 33.164 1.00 26.66 70 GLN A O 1
ATOM 571 N N . SER A 1 71 ? 11.707 24.361 34.128 1.00 35.34 71 SER A N 1
ATOM 572 C CA . SER A 1 71 ? 10.894 24.711 32.969 1.00 35.34 71 SER A CA 1
ATOM 573 C C . SER A 1 71 ? 11.654 25.514 31.909 1.00 35.34 71 SER A C 1
ATOM 575 O O . SER A 1 71 ? 12.102 26.627 32.195 1.00 35.34 71 SER A O 1
ATOM 577 N N . SER A 1 72 ? 11.704 24.995 30.680 1.00 35.16 72 SER A N 1
ATOM 578 C CA . SER A 1 72 ? 11.260 25.661 29.439 1.00 35.16 72 SER A CA 1
ATOM 579 C C . SER A 1 72 ? 11.850 24.944 28.220 1.00 35.16 72 SER A C 1
ATOM 581 O O . SER A 1 72 ? 13.054 24.954 28.006 1.00 35.16 72 SER A O 1
ATOM 583 N N . GLN A 1 73 ? 10.978 24.375 27.383 1.00 37.28 73 GLN A N 1
ATOM 584 C CA . GLN A 1 73 ? 11.231 24.142 25.954 1.00 37.28 73 GLN A CA 1
ATOM 585 C C . GLN A 1 73 ? 12.417 23.228 25.577 1.00 37.28 73 GLN A C 1
ATOM 587 O O . GLN A 1 73 ? 13.266 23.589 24.765 1.00 37.28 73 GLN A O 1
ATOM 592 N N . VAL A 1 74 ? 12.416 21.979 26.052 1.00 33.44 74 VAL A N 1
ATOM 593 C CA . VAL A 1 74 ? 13.156 20.898 25.377 1.00 33.44 74 VAL A CA 1
ATOM 594 C C . VAL A 1 74 ? 12.164 20.082 24.556 1.00 33.44 74 VAL A C 1
ATOM 596 O O . VAL A 1 74 ? 11.255 19.442 25.078 1.00 33.44 74 VAL A O 1
ATOM 599 N N . GLN A 1 75 ? 12.321 20.172 23.238 1.00 38.97 75 GLN A N 1
ATOM 600 C CA . GLN A 1 75 ? 11.541 19.490 22.215 1.00 38.97 75 GLN A CA 1
ATOM 601 C C . GLN A 1 75 ? 11.357 18.004 22.555 1.00 38.97 75 GLN A C 1
ATOM 603 O O . GLN A 1 75 ? 12.299 17.214 22.464 1.00 38.97 75 GLN A O 1
ATOM 608 N N . ARG A 1 76 ? 10.117 17.611 22.873 1.00 39.19 76 ARG A N 1
ATOM 609 C CA . ARG A 1 76 ? 9.661 16.215 22.879 1.00 39.19 76 ARG A CA 1
ATOM 610 C C . ARG A 1 76 ? 9.737 15.645 21.454 1.00 39.19 76 ARG A C 1
ATOM 612 O O . ARG A 1 76 ? 8.726 15.424 20.799 1.00 39.19 76 ARG A O 1
ATOM 619 N N . LYS A 1 77 ? 10.937 15.336 20.959 1.00 41.28 77 LYS A N 1
ATOM 620 C CA . LYS A 1 77 ? 11.113 14.213 20.023 1.00 41.28 77 LYS A CA 1
ATOM 621 C C . LYS A 1 77 ? 11.085 12.925 20.844 1.00 41.28 77 LYS A C 1
ATOM 623 O O . LYS A 1 77 ? 12.042 12.154 20.857 1.00 41.28 77 LYS A O 1
ATOM 628 N N . GLU A 1 78 ? 9.989 12.703 21.566 1.00 46.28 78 GLU A N 1
ATOM 629 C CA . GLU A 1 78 ? 9.685 11.368 22.056 1.00 46.28 78 GLU A CA 1
ATOM 630 C C . GLU A 1 78 ? 9.665 10.462 20.829 1.00 46.28 78 GLU A C 1
ATOM 632 O O . GLU A 1 78 ? 9.087 10.800 19.790 1.00 46.28 78 GLU A O 1
ATOM 637 N N . ARG A 1 79 ? 10.394 9.350 20.905 1.00 51.38 79 ARG A N 1
ATOM 638 C CA . ARG A 1 79 ? 10.406 8.329 19.861 1.00 51.38 79 ARG A CA 1
ATOM 639 C C . ARG A 1 79 ? 8.998 7.745 19.810 1.00 51.38 79 ARG A C 1
ATOM 641 O O . ARG A 1 79 ? 8.713 6.776 20.501 1.00 51.38 79 ARG A O 1
ATOM 648 N N . GLN A 1 80 ? 8.114 8.394 19.054 1.00 60.47 80 GLN A N 1
ATOM 649 C CA . GLN A 1 80 ? 6.714 8.011 18.959 1.00 60.47 80 GLN A CA 1
ATOM 650 C C . GLN A 1 80 ? 6.657 6.546 18.555 1.00 60.47 80 GLN A C 1
ATOM 652 O O . GLN A 1 80 ? 7.216 6.151 17.524 1.00 60.47 80 GLN A O 1
ATOM 657 N N . LEU A 1 81 ? 6.017 5.749 19.404 1.00 71.56 81 LEU A N 1
ATOM 658 C CA . LEU A 1 81 ? 5.866 4.327 19.173 1.00 71.56 81 LEU A CA 1
ATOM 659 C C . LEU A 1 81 ? 5.163 4.114 17.821 1.00 71.56 81 LEU A C 1
ATOM 661 O O . LEU A 1 81 ? 4.300 4.903 17.422 1.00 71.56 81 LEU A O 1
ATOM 665 N N . PRO A 1 82 ? 5.520 3.051 17.081 1.00 84.31 82 PRO A N 1
ATOM 666 C CA . PRO A 1 82 ? 4.911 2.773 15.782 1.00 84.31 82 PRO A CA 1
ATOM 667 C C . PRO A 1 82 ? 3.416 2.446 15.901 1.00 84.31 82 PRO A C 1
ATOM 669 O O . PRO A 1 82 ? 2.691 2.518 14.905 1.00 84.31 82 PRO A O 1
ATOM 672 N N . LYS A 1 83 ? 2.958 2.096 17.108 1.00 89.69 83 LYS A N 1
ATOM 673 C CA . LYS A 1 83 ? 1.576 1.766 17.437 1.00 89.69 83 LYS A CA 1
ATOM 674 C C . LYS A 1 83 ? 0.985 2.759 18.434 1.00 89.69 83 LYS A C 1
ATOM 676 O O . LYS A 1 83 ? 1.693 3.279 19.293 1.00 89.69 83 LYS A O 1
ATOM 681 N N . VAL A 1 84 ? -0.316 2.968 18.304 1.00 88.94 84 VAL A N 1
ATOM 682 C CA . VAL A 1 84 ? -1.183 3.623 19.285 1.00 88.94 84 VAL A CA 1
ATOM 683 C C . VAL A 1 84 ? -1.900 2.526 20.063 1.00 88.94 84 VAL A C 1
ATOM 685 O O . VAL A 1 84 ? -2.300 1.523 19.466 1.00 88.94 84 VAL A O 1
ATOM 688 N N . TYR A 1 85 ? -2.065 2.736 21.365 1.00 90.12 85 TYR A N 1
ATOM 689 C CA . TYR A 1 85 ? -2.839 1.880 22.256 1.00 90.12 85 TYR A CA 1
ATOM 690 C C . TYR A 1 85 ? -4.101 2.625 22.674 1.00 90.12 85 TYR A C 1
ATOM 692 O O . TYR A 1 85 ? -4.033 3.791 23.056 1.00 90.12 85 TYR A O 1
ATOM 700 N N . LEU A 1 86 ? -5.239 1.959 22.553 1.00 86.88 86 LEU A N 1
ATOM 701 C CA . LEU A 1 86 ? -6.557 2.482 22.875 1.00 86.88 86 LEU A CA 1
ATOM 702 C C . LEU A 1 86 ? -7.216 1.525 23.864 1.00 86.88 86 LEU A C 1
ATOM 704 O O . LEU A 1 86 ? -6.967 0.319 23.821 1.00 86.88 86 LEU A O 1
ATOM 708 N N . ILE A 1 87 ? -8.037 2.071 24.751 1.00 88.56 87 ILE A N 1
ATOM 709 C CA . ILE A 1 87 ? -8.758 1.317 25.774 1.00 88.56 87 ILE A CA 1
ATOM 710 C C . ILE A 1 87 ? -10.243 1.589 25.557 1.00 88.56 87 ILE A C 1
ATOM 712 O O . ILE A 1 87 ? -10.632 2.740 25.362 1.00 88.56 87 ILE A O 1
ATOM 716 N N . ASN A 1 88 ? -11.056 0.535 25.513 1.00 86.62 88 ASN A N 1
ATOM 717 C CA . ASN A 1 88 ? -12.510 0.678 25.452 1.00 86.62 88 ASN A CA 1
ATOM 718 C C . ASN A 1 88 ? -13.128 0.726 26.862 1.00 86.62 88 ASN A C 1
ATOM 720 O O . ASN A 1 88 ? -12.442 0.566 27.866 1.00 86.62 88 ASN A O 1
ATOM 724 N N . GLU A 1 89 ? -14.447 0.890 26.930 1.00 90.94 89 GLU A N 1
ATOM 725 C CA . GLU A 1 89 ? -15.207 0.931 28.190 1.00 90.94 89 GLU A CA 1
ATOM 726 C C . GLU A 1 89 ? -15.096 -0.357 29.030 1.00 90.94 89 GLU A C 1
ATOM 728 O O . GLU A 1 89 ? -15.283 -0.320 30.241 1.00 90.94 89 GLU A O 1
ATOM 733 N N . ASN A 1 90 ? -14.744 -1.489 28.411 1.00 90.94 90 ASN A N 1
ATOM 734 C CA . ASN A 1 90 ? -14.548 -2.778 29.086 1.00 90.94 90 ASN A CA 1
ATOM 735 C C . ASN A 1 90 ? -13.103 -2.978 29.585 1.00 90.94 90 ASN A C 1
ATOM 737 O O . ASN A 1 90 ? -12.700 -4.107 29.870 1.00 90.94 90 ASN A O 1
ATOM 741 N N . ASN A 1 91 ? -12.303 -1.909 29.613 1.00 89.50 91 ASN A N 1
ATOM 742 C CA . ASN A 1 91 ? -10.861 -1.914 29.859 1.00 89.50 91 ASN A CA 1
ATOM 743 C C . ASN A 1 91 ? -10.041 -2.825 28.932 1.00 89.50 91 ASN A C 1
ATOM 745 O O . ASN A 1 91 ? -8.894 -3.161 29.231 1.00 89.50 91 ASN A O 1
ATOM 749 N N . THR A 1 92 ? -10.587 -3.229 27.787 1.00 90.38 92 THR A N 1
ATOM 750 C CA . THR A 1 92 ? -9.838 -3.990 26.791 1.00 90.38 92 THR A CA 1
ATOM 751 C C . THR A 1 92 ? -8.905 -3.054 26.041 1.00 90.38 92 THR A C 1
ATOM 753 O O . THR A 1 92 ? -9.336 -2.082 25.414 1.00 90.38 92 THR A O 1
ATOM 756 N N . VAL A 1 93 ? -7.620 -3.386 26.057 1.00 89.19 93 VAL A N 1
ATOM 757 C CA . VAL A 1 93 ? -6.584 -2.662 25.332 1.00 89.19 93 VAL A CA 1
ATOM 758 C C . VAL A 1 93 ? -6.452 -3.233 23.933 1.00 89.19 93 VAL A C 1
ATOM 760 O O . VAL A 1 93 ? -6.260 -4.437 23.740 1.00 89.19 93 VAL A O 1
ATOM 763 N N . PHE A 1 94 ? -6.476 -2.355 22.942 1.00 91.12 94 PHE A N 1
ATOM 764 C CA . PHE A 1 94 ? -6.193 -2.698 21.560 1.00 91.12 94 PHE A CA 1
ATOM 765 C C . PHE A 1 94 ? -5.140 -1.769 20.967 1.00 91.12 94 PHE A C 1
ATOM 767 O 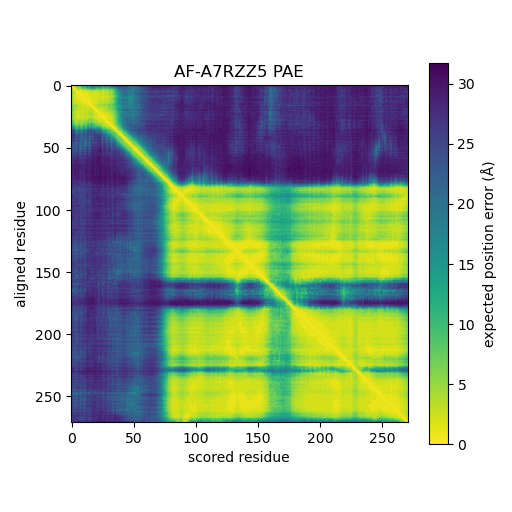O . PHE A 1 94 ? -4.970 -0.628 21.389 1.00 91.12 94 PHE A O 1
ATOM 774 N N . SER A 1 95 ? -4.395 -2.274 19.985 1.00 90.75 95 SER A N 1
ATOM 775 C CA . SER A 1 95 ? -3.353 -1.511 19.306 1.00 90.75 95 SER A CA 1
ATOM 776 C C . SER A 1 95 ? -3.471 -1.564 17.792 1.00 90.75 95 SER A C 1
ATOM 778 O O . SER A 1 95 ? -3.775 -2.603 17.195 1.00 90.75 95 SER A O 1
ATOM 780 N N . LEU A 1 96 ? -3.188 -0.418 17.178 1.00 92.62 96 LEU A N 1
ATOM 781 C CA . LEU A 1 96 ? -3.114 -0.230 15.733 1.00 92.62 96 LEU A CA 1
ATOM 782 C C . LEU A 1 96 ? -1.863 0.566 15.383 1.00 92.62 96 LEU A C 1
ATOM 784 O O . LEU A 1 96 ? -1.311 1.297 16.208 1.00 92.62 96 LEU A O 1
ATOM 788 N N . PHE A 1 97 ? -1.418 0.458 14.134 1.00 93.69 97 PHE A N 1
ATOM 789 C CA . PHE A 1 97 ? -0.323 1.288 13.657 1.00 93.69 97 PHE A CA 1
ATOM 790 C C . PHE A 1 97 ? -0.723 2.759 13.629 1.00 93.69 97 PHE A C 1
ATOM 792 O O . PHE A 1 97 ? -1.746 3.139 13.069 1.00 93.69 97 PHE A O 1
ATOM 799 N N . ARG A 1 98 ? 0.148 3.615 14.156 1.00 91.75 98 ARG A N 1
ATOM 800 C CA . ARG A 1 98 ? -0.054 5.065 14.183 1.00 91.75 98 ARG A CA 1
ATOM 801 C C . ARG A 1 98 ? -0.298 5.653 12.793 1.00 91.75 98 ARG A C 1
ATOM 803 O O . ARG A 1 98 ? -1.113 6.558 12.629 1.00 91.75 98 ARG A O 1
ATOM 810 N N . THR A 1 99 ? 0.383 5.106 11.787 1.00 93.19 99 THR A N 1
ATOM 811 C CA . THR A 1 99 ? 0.239 5.515 10.386 1.00 93.19 99 THR A CA 1
ATOM 812 C C . THR A 1 99 ? -1.144 5.215 9.812 1.00 93.19 99 THR A C 1
ATOM 814 O O . THR A 1 99 ? -1.438 5.682 8.718 1.00 93.19 99 THR A O 1
ATOM 817 N N . VAL A 1 100 ? -2.016 4.486 10.512 1.00 93.81 100 VAL A N 1
ATOM 818 C CA . VAL A 1 100 ? -3.428 4.312 10.141 1.00 93.81 100 VAL A CA 1
ATOM 819 C C . VAL A 1 100 ? -4.250 5.534 10.542 1.00 93.81 100 VAL A C 1
ATOM 821 O O . VAL A 1 100 ? -5.109 5.957 9.780 1.00 93.81 100 VAL A O 1
ATOM 824 N N . PHE A 1 101 ? -3.921 6.223 11.630 1.00 92.00 101 PHE A N 1
ATOM 825 C CA . PHE A 1 101 ? -4.683 7.397 12.065 1.00 92.00 101 PHE A CA 1
ATOM 826 C C . PHE A 1 101 ? -4.237 8.670 11.346 1.00 92.00 101 PHE A C 1
ATOM 828 O O . PHE A 1 101 ? -5.043 9.361 10.728 1.00 92.00 101 PHE A O 1
ATOM 835 N N . TYR A 1 102 ? -2.932 8.940 11.324 1.00 90.12 102 TYR A N 1
ATOM 836 C CA . TYR A 1 102 ? -2.395 10.174 10.754 1.00 90.12 102 TYR A CA 1
ATOM 837 C C . TYR A 1 102 ? -1.016 9.981 10.121 1.00 90.12 102 TYR A C 1
ATOM 839 O O . TYR A 1 102 ? -0.311 9.001 10.369 1.00 90.12 102 TYR A O 1
ATOM 847 N N . SER A 1 103 ? -0.636 10.917 9.250 1.00 90.25 103 SER A N 1
ATOM 848 C CA . SER A 1 103 ? 0.694 10.945 8.642 1.00 90.25 103 SER A CA 1
ATOM 849 C C . SER A 1 103 ? 1.656 11.784 9.479 1.00 90.25 103 SER A C 1
ATOM 851 O O . SER A 1 103 ? 1.247 12.626 10.277 1.00 90.25 103 SER A O 1
ATOM 853 N N . SER A 1 104 ? 2.959 11.615 9.253 1.00 86.06 104 SER A N 1
ATOM 854 C CA . SER A 1 104 ? 3.985 12.454 9.886 1.00 86.06 104 SER A CA 1
ATOM 855 C C . SER A 1 104 ? 3.903 13.935 9.490 1.00 86.06 104 SER A C 1
ATOM 857 O O . SER A 1 104 ? 4.604 14.747 10.079 1.00 86.06 104 SER A O 1
ATOM 859 N N . LYS A 1 105 ? 3.099 14.276 8.475 1.00 86.88 105 LYS A N 1
ATOM 860 C CA . LYS A 1 105 ? 2.886 15.645 7.986 1.00 86.88 105 LYS A CA 1
ATOM 861 C C . LYS A 1 105 ? 1.692 16.331 8.655 1.00 86.88 105 LYS A C 1
ATOM 863 O O . LYS A 1 105 ? 1.595 17.545 8.589 1.00 86.88 105 LYS A O 1
ATOM 868 N N . CYS A 1 106 ? 0.793 15.559 9.268 1.00 87.12 106 CYS A N 1
ATOM 869 C CA . CYS A 1 106 ? -0.433 16.047 9.901 1.00 87.12 106 CYS A CA 1
ATOM 870 C C . CYS A 1 106 ? -0.590 15.399 11.277 1.00 87.12 106 CYS A C 1
ATOM 872 O O . CYS A 1 106 ? -1.516 14.613 11.502 1.00 87.12 106 CYS A O 1
ATOM 874 N N . LEU A 1 107 ? 0.353 15.691 12.172 1.00 88.38 107 LEU A N 1
ATOM 875 C CA . LEU A 1 107 ? 0.299 15.259 13.568 1.00 88.38 107 LEU A CA 1
ATOM 876 C C . LEU A 1 107 ? -0.927 15.872 14.257 1.00 88.38 107 LEU A C 1
ATOM 878 O O . LEU A 1 107 ? -1.294 16.984 13.894 1.00 88.38 107 LEU A O 1
ATOM 882 N N . PRO A 1 108 ? -1.593 15.153 15.172 1.00 88.50 108 PRO A N 1
ATOM 883 C CA . PRO A 1 108 ? -2.537 15.781 16.082 1.00 88.50 108 PRO A CA 1
ATOM 884 C C . PRO A 1 108 ? -1.784 16.713 17.044 1.00 88.50 108 PRO A C 1
ATOM 886 O O . PRO A 1 108 ? -0.698 16.354 17.513 1.00 88.50 108 PRO A O 1
ATOM 889 N N . GLU A 1 109 ? -2.338 17.894 17.288 1.00 89.62 109 GLU A N 1
ATOM 890 C CA . GLU A 1 109 ? -1.823 18.893 18.230 1.00 89.62 109 GLU A CA 1
ATOM 891 C C . GLU A 1 109 ? -2.190 18.538 19.676 1.00 89.62 109 GLU A C 1
ATOM 893 O O . GLU A 1 109 ? -1.384 18.750 20.584 1.00 89.62 109 GLU A O 1
ATOM 898 N N . ASP A 1 110 ? -3.358 17.924 19.866 1.00 88.44 110 ASP A N 1
ATOM 899 C CA . ASP A 1 110 ? -3.897 17.512 21.159 1.00 88.44 110 ASP A CA 1
ATOM 900 C C . ASP A 1 110 ? -4.682 16.184 21.080 1.00 88.44 110 ASP A C 1
ATOM 902 O O . ASP A 1 110 ? -4.805 15.542 20.025 1.00 88.44 110 ASP A O 1
ATOM 906 N N . ASP A 1 111 ? -5.185 15.747 22.236 1.00 85.31 111 ASP A N 1
ATOM 907 C CA . ASP A 1 111 ? -5.943 14.503 22.374 1.00 85.31 111 ASP A CA 1
ATOM 908 C C . ASP A 1 111 ? -7.316 14.576 21.682 1.00 85.31 111 ASP A C 1
ATOM 910 O O . ASP A 1 111 ? -7.795 13.566 21.162 1.00 85.31 111 ASP A O 1
A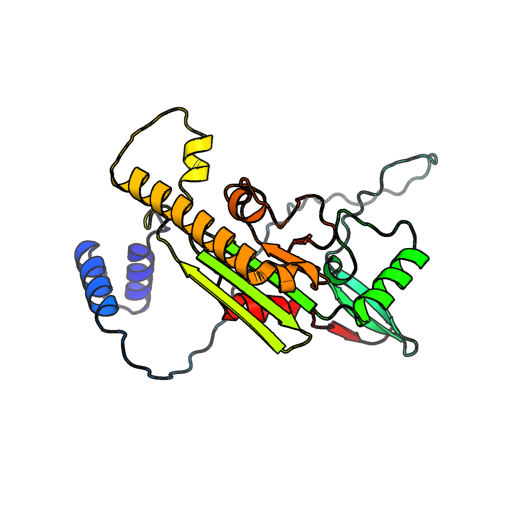TOM 914 N N . GLU A 1 112 ? -7.936 15.756 21.610 1.00 89.50 112 GLU A N 1
ATOM 915 C CA . GLU A 1 112 ? -9.243 15.952 20.971 1.00 89.50 112 GLU A CA 1
ATOM 916 C C . GLU A 1 112 ? -9.140 15.791 19.445 1.00 89.50 112 GLU A C 1
ATOM 918 O O . GLU A 1 112 ? -9.925 15.063 18.817 1.00 89.50 112 GLU A O 1
ATOM 923 N N . GLU A 1 113 ? -8.112 16.382 18.836 1.00 91.19 113 GLU A N 1
ATOM 924 C CA . GLU A 1 113 ? -7.801 16.206 17.421 1.00 91.19 113 GLU A CA 1
ATOM 925 C C . GLU A 1 113 ? -7.416 14.750 17.128 1.00 91.19 113 GLU A C 1
ATOM 927 O O . GLU A 1 113 ? -7.803 14.188 16.093 1.00 91.19 113 GLU A O 1
ATOM 932 N N . PHE A 1 114 ? -6.686 14.099 18.039 1.00 89.75 114 PHE 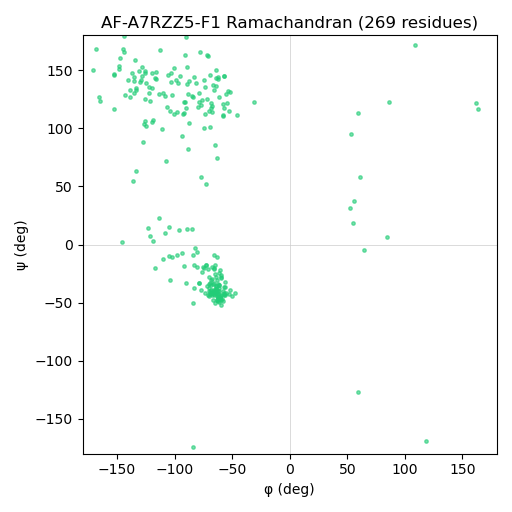A N 1
ATOM 933 C CA . PHE A 1 114 ? -6.345 12.686 17.902 1.00 89.75 114 PHE A CA 1
ATOM 934 C C . PHE A 1 114 ? -7.593 11.785 17.904 1.00 89.75 114 PHE A C 1
ATOM 936 O O . PHE A 1 114 ? -7.723 10.923 17.022 1.00 89.75 114 PHE A O 1
ATOM 943 N N . VAL A 1 115 ? -8.534 12.003 18.827 1.00 89.38 115 VAL A N 1
ATOM 944 C CA . VAL A 1 115 ? -9.822 11.287 18.865 1.00 89.38 115 VAL A CA 1
ATOM 945 C C . VAL A 1 115 ? -10.613 11.548 17.584 1.00 89.38 115 VAL A C 1
ATOM 947 O O . VAL A 1 115 ? -11.071 10.600 16.942 1.00 89.38 115 VAL A O 1
ATOM 950 N N . THR A 1 116 ? -10.686 12.801 17.135 1.00 91.44 116 THR A N 1
ATOM 951 C CA . THR A 1 116 ? -11.386 13.178 15.897 1.00 91.44 116 THR A CA 1
ATOM 952 C C . THR A 1 116 ? -10.813 12.455 14.674 1.00 91.44 116 THR A C 1
ATOM 954 O O . THR A 1 116 ? -11.557 11.866 13.883 1.00 91.44 116 THR A O 1
ATOM 957 N N . LYS A 1 117 ? -9.482 12.422 14.524 1.00 91.00 117 LYS A N 1
ATOM 958 C CA . LYS A 1 117 ? -8.813 11.674 13.442 1.00 91.00 117 LYS A CA 1
ATOM 959 C C . LYS A 1 117 ? -9.042 10.168 13.553 1.00 91.00 117 LYS A C 1
ATOM 961 O O . LYS A 1 117 ? -9.172 9.498 12.528 1.00 91.00 117 LYS A O 1
ATOM 966 N N . THR A 1 118 ? -9.102 9.642 14.773 1.00 89.62 118 THR A N 1
ATOM 967 C CA . THR A 1 118 ? -9.373 8.225 15.038 1.00 89.62 118 THR A CA 1
ATOM 968 C C . THR A 1 118 ? -10.779 7.839 14.593 1.00 89.62 118 THR A C 1
ATOM 970 O O . THR A 1 118 ? -10.922 6.901 13.808 1.00 89.62 118 THR A O 1
ATOM 973 N N . LEU A 1 119 ? -11.797 8.603 14.996 1.00 90.19 119 LEU A N 1
ATOM 974 C CA . LEU A 1 119 ? -13.187 8.382 14.589 1.00 90.19 119 LEU A CA 1
ATOM 975 C C . LEU A 1 119 ? -13.359 8.522 13.075 1.00 90.19 119 LEU A C 1
ATOM 977 O O . LEU A 1 119 ? -13.952 7.655 12.435 1.00 90.19 119 LEU A O 1
ATOM 981 N N . LYS A 1 120 ? -12.755 9.554 12.471 1.00 90.94 120 LYS A N 1
ATOM 982 C CA . LYS A 1 120 ? -12.761 9.732 11.013 1.00 90.94 120 LYS A CA 1
ATOM 983 C C . LYS A 1 120 ? -12.178 8.517 10.289 1.00 90.94 120 LYS A C 1
ATOM 985 O O . LYS A 1 120 ? -12.729 8.073 9.284 1.00 90.94 120 LYS A O 1
ATOM 990 N N . CYS A 1 121 ? -11.086 7.952 10.807 1.00 89.75 121 CYS A N 1
ATOM 991 C CA . CYS A 1 121 ? -10.413 6.811 10.195 1.00 89.75 121 CYS A CA 1
ATOM 992 C C . CYS A 1 121 ? -11.311 5.567 10.071 1.00 89.75 121 CYS A C 1
ATOM 994 O O . CYS A 1 121 ? -11.076 4.767 9.166 1.00 89.75 121 CYS A O 1
ATOM 996 N N . LEU A 1 122 ? -12.330 5.408 10.922 1.00 87.19 122 LEU A N 1
ATOM 997 C CA . LEU A 1 122 ? -13.260 4.270 10.875 1.00 87.19 122 LEU A CA 1
ATOM 998 C C . LEU A 1 122 ? -14.100 4.238 9.590 1.00 87.19 122 LEU A C 1
ATOM 1000 O O . LEU A 1 122 ? -14.516 3.168 9.157 1.00 87.19 122 LEU A O 1
ATOM 1004 N N . HIS A 1 123 ? -14.312 5.394 8.958 1.00 89.88 123 HIS A N 1
ATOM 1005 C CA . HIS A 1 123 ? -15.078 5.520 7.713 1.00 89.88 123 HIS A CA 1
ATOM 1006 C C . HIS A 1 123 ? -14.189 5.581 6.464 1.00 89.88 123 HIS A C 1
ATOM 1008 O O . HIS A 1 123 ? -14.670 5.512 5.337 1.00 89.88 123 HIS A O 1
ATOM 1014 N N . GLU A 1 124 ? -12.876 5.706 6.645 1.00 93.44 124 GLU A N 1
ATOM 1015 C CA . GLU A 1 124 ? -11.914 5.837 5.558 1.00 93.44 124 GLU A CA 1
ATOM 1016 C C . GLU A 1 124 ? -11.450 4.446 5.103 1.00 93.44 124 GLU A C 1
ATOM 1018 O O . GLU A 1 124 ? -10.385 3.997 5.522 1.00 93.44 124 GLU A O 1
ATOM 1023 N N . ASN A 1 125 ? -12.223 3.765 4.253 1.00 93.75 125 ASN A N 1
ATOM 1024 C CA . ASN A 1 125 ? -11.983 2.369 3.839 1.00 93.75 125 ASN A CA 1
ATOM 1025 C C . ASN A 1 125 ? -11.361 2.198 2.435 1.00 93.75 125 ASN A C 1
ATOM 1027 O O . ASN A 1 125 ? -10.943 1.098 2.089 1.00 93.75 125 ASN A O 1
ATOM 1031 N N . VAL A 1 126 ? -11.279 3.259 1.624 1.00 97.31 126 VAL A N 1
ATOM 1032 C CA . VAL A 1 126 ? -10.614 3.211 0.303 1.00 97.31 126 VAL A CA 1
ATOM 1033 C C . VAL A 1 126 ? -9.120 3.512 0.427 1.00 97.31 126 VAL A C 1
ATOM 1035 O O . VAL A 1 126 ? -8.741 4.668 0.657 1.00 97.31 126 VAL A O 1
ATOM 1038 N N . TRP A 1 127 ? -8.267 2.492 0.324 1.00 98.06 127 TRP A N 1
ATOM 1039 C CA . TRP A 1 127 ? -6.815 2.590 0.532 1.00 98.06 127 TRP A CA 1
ATOM 1040 C C . TRP A 1 127 ? -6.045 2.191 -0.725 1.00 98.06 127 TRP A C 1
ATOM 1042 O O . TRP A 1 127 ? -6.446 1.304 -1.468 1.00 98.06 127 TRP A O 1
ATOM 1052 N N . VA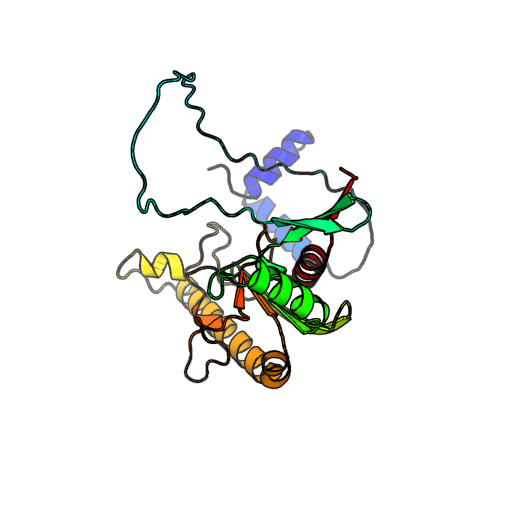L A 1 128 ? -4.891 2.811 -0.952 1.00 98.56 128 VAL A N 1
ATOM 1053 C CA . VAL A 1 128 ? -3.963 2.432 -2.024 1.00 98.56 128 VAL A CA 1
ATOM 1054 C C . VAL A 1 128 ? -2.636 2.033 -1.401 1.00 98.56 128 VAL A C 1
ATOM 1056 O O . VAL A 1 128 ? -2.122 2.725 -0.525 1.00 98.56 128 VAL A O 1
ATOM 1059 N N . VAL A 1 129 ? -2.054 0.927 -1.851 1.00 98.62 129 VAL A N 1
ATOM 1060 C CA . VAL A 1 129 ? -0.734 0.465 -1.408 1.00 98.62 129 VAL A CA 1
ATOM 1061 C C . VAL A 1 129 ? 0.177 0.375 -2.626 1.00 98.62 129 VAL A C 1
ATOM 1063 O O . VAL A 1 129 ? -0.153 -0.321 -3.582 1.00 98.62 129 VAL A O 1
ATOM 1066 N N . LEU A 1 130 ? 1.318 1.066 -2.597 1.00 98.31 130 LEU A N 1
ATOM 1067 C CA . LEU A 1 130 ? 2.300 1.118 -3.686 1.00 98.31 130 LEU A CA 1
ATOM 1068 C C . LEU A 1 130 ? 3.687 0.729 -3.170 1.00 98.31 130 LEU A C 1
ATOM 1070 O O . LEU A 1 130 ? 4.217 1.326 -2.230 1.00 98.31 130 LEU A O 1
ATOM 1074 N N . MET A 1 131 ? 4.317 -0.256 -3.798 1.00 97.94 131 MET A N 1
ATOM 1075 C CA . MET A 1 131 ? 5.596 -0.805 -3.355 1.00 97.94 131 MET A CA 1
ATOM 1076 C C . MET A 1 131 ? 6.569 -0.944 -4.520 1.00 97.94 131 MET A C 1
ATOM 1078 O O . MET A 1 131 ? 6.217 -1.464 -5.576 1.00 97.94 131 MET A O 1
ATOM 1082 N N . THR A 1 132 ? 7.821 -0.531 -4.311 1.00 95.56 132 THR A N 1
ATOM 1083 C CA . THR A 1 132 ? 8.901 -0.692 -5.295 1.00 95.56 132 THR A CA 1
ATOM 1084 C C . THR A 1 132 ? 10.180 -1.185 -4.628 1.00 95.56 132 THR A C 1
ATOM 1086 O O . THR A 1 132 ? 10.520 -0.732 -3.533 1.00 95.56 132 THR A O 1
ATOM 1089 N N . ALA A 1 133 ? 10.914 -2.080 -5.286 1.00 91.81 133 ALA A N 1
ATOM 1090 C CA . ALA A 1 133 ? 12.243 -2.509 -4.856 1.00 91.81 133 ALA A CA 1
ATOM 1091 C C . ALA A 1 133 ? 12.956 -3.248 -5.992 1.00 91.81 133 ALA A C 1
ATOM 1093 O O . ALA A 1 133 ? 12.414 -4.207 -6.532 1.00 91.81 133 ALA A O 1
ATOM 1094 N N . GLY A 1 134 ? 14.179 -2.838 -6.343 1.00 86.69 134 GLY A N 1
ATOM 1095 C CA . GLY A 1 134 ? 15.059 -3.623 -7.221 1.00 86.69 134 GLY A CA 1
ATOM 1096 C C . GLY A 1 134 ? 14.459 -4.001 -8.582 1.00 86.69 134 GLY A C 1
ATOM 1097 O O . GLY A 1 134 ? 14.663 -5.120 -9.037 1.00 86.69 134 GLY A O 1
ATOM 1098 N N . GLY A 1 135 ? 13.682 -3.102 -9.199 1.00 90.25 135 GLY A N 1
ATOM 1099 C CA . GLY A 1 135 ? 13.015 -3.363 -10.484 1.00 90.25 135 GLY A CA 1
ATOM 1100 C C . GLY A 1 135 ? 11.672 -4.083 -10.376 1.00 90.25 135 GLY A C 1
ATOM 1101 O O . GLY A 1 135 ? 11.093 -4.452 -11.394 1.00 90.25 135 GLY A O 1
ATOM 1102 N N . HIS A 1 136 ? 11.172 -4.291 -9.158 1.00 94.94 136 HIS A N 1
ATOM 1103 C CA . HIS A 1 136 ? 9.803 -4.718 -8.899 1.00 94.94 136 HIS A CA 1
ATOM 1104 C C . HIS A 1 136 ? 8.932 -3.527 -8.563 1.00 94.94 136 HIS A C 1
ATOM 1106 O O . HIS A 1 136 ? 9.332 -2.674 -7.766 1.00 94.94 136 HIS A O 1
ATOM 1112 N N . PHE A 1 137 ? 7.724 -3.543 -9.105 1.00 97.62 137 PHE A N 1
ATOM 1113 C CA . PHE A 1 137 ? 6.612 -2.725 -8.664 1.00 97.62 137 PHE A CA 1
ATOM 1114 C C . PHE A 1 137 ? 5.429 -3.636 -8.335 1.00 97.62 137 PHE A C 1
ATOM 1116 O O . PHE A 1 137 ? 5.137 -4.579 -9.073 1.00 97.62 137 PHE A O 1
ATOM 1123 N N . ALA A 1 138 ? 4.733 -3.330 -7.247 1.00 98.50 138 ALA A N 1
ATOM 1124 C CA . ALA A 1 138 ? 3.419 -3.874 -6.956 1.00 98.50 138 ALA A CA 1
ATOM 1125 C C . ALA A 1 138 ? 2.533 -2.761 -6.399 1.00 98.50 138 ALA A C 1
ATOM 1127 O O . ALA A 1 138 ? 2.953 -2.016 -5.511 1.00 98.50 138 ALA A O 1
ATOM 1128 N N . GLY A 1 139 ? 1.315 -2.664 -6.917 1.00 98.62 139 GLY A N 1
ATOM 1129 C CA . GLY A 1 139 ? 0.306 -1.728 -6.451 1.00 98.62 139 GLY A CA 1
ATOM 1130 C C . GLY A 1 139 ? -1.056 -2.398 -6.349 1.00 98.62 139 GLY A C 1
ATOM 1131 O O . GLY A 1 139 ? -1.370 -3.276 -7.158 1.00 98.62 139 GLY A O 1
ATOM 1132 N N . ALA A 1 140 ? -1.868 -1.973 -5.385 1.00 98.75 140 ALA A N 1
ATOM 1133 C CA . ALA A 1 140 ? -3.279 -2.336 -5.316 1.00 98.75 140 ALA A CA 1
ATOM 1134 C C . ALA A 1 140 ? -4.129 -1.221 -4.695 1.00 98.75 140 ALA A C 1
ATOM 1136 O O . ALA A 1 140 ? -3.647 -0.444 -3.865 1.00 98.75 140 ALA A O 1
ATOM 1137 N N . VAL A 1 141 ? -5.390 -1.179 -5.115 1.00 98.75 141 VAL A N 1
ATOM 1138 C CA . VAL A 1 141 ? -6.467 -0.334 -4.602 1.00 98.75 141 VAL A CA 1
ATOM 1139 C C . VAL A 1 141 ? -7.433 -1.237 -3.844 1.00 98.75 141 VAL A C 1
ATOM 1141 O O . VAL A 1 141 ? -7.893 -2.246 -4.381 1.00 98.75 141 VAL A O 1
ATOM 1144 N N . PHE A 1 142 ? -7.733 -0.861 -2.611 1.00 98.56 142 PHE A N 1
ATOM 1145 C CA . PHE A 1 142 ? -8.610 -1.572 -1.697 1.00 98.56 142 PHE A CA 1
ATOM 1146 C C . PHE A 1 142 ? -9.832 -0.720 -1.380 1.00 98.56 142 PHE A C 1
ATOM 1148 O O . PHE A 1 142 ? -9.707 0.492 -1.203 1.00 98.56 142 PHE A O 1
ATOM 1155 N N . GLU A 1 143 ? -10.985 -1.365 -1.269 1.00 97.69 143 GLU A N 1
ATOM 1156 C CA . GLU A 1 143 ? -12.198 -0.809 -0.675 1.00 97.69 143 GLU A CA 1
ATOM 1157 C C . GLU A 1 143 ? -12.650 -1.764 0.434 1.00 97.69 143 GLU A C 1
ATOM 1159 O O . GLU A 1 143 ? -13.156 -2.863 0.183 1.00 97.69 143 GLU A O 1
ATOM 1164 N N . GLY A 1 144 ? -12.362 -1.382 1.681 1.00 95.88 144 GLY A N 1
ATOM 1165 C CA . GLY A 1 144 ? -12.433 -2.303 2.812 1.00 95.88 144 GLY A CA 1
ATOM 1166 C C . GLY A 1 144 ? -11.488 -3.487 2.599 1.00 95.88 144 GLY A C 1
ATOM 1167 O O . GLY A 1 144 ? -10.307 -3.307 2.323 1.00 95.88 144 GLY A O 1
ATOM 1168 N N . GLU A 1 145 ? -12.004 -4.709 2.702 1.00 95.44 145 GLU A N 1
ATOM 1169 C CA . GLU A 1 145 ? -11.221 -5.937 2.492 1.00 95.44 145 GLU A CA 1
ATOM 1170 C C . GLU A 1 145 ? -11.106 -6.346 1.014 1.00 95.44 145 GLU A C 1
ATOM 1172 O O . GLU A 1 145 ? -10.339 -7.250 0.669 1.00 95.44 145 GLU A O 1
ATOM 1177 N N . THR A 1 146 ? -11.858 -5.690 0.127 1.00 97.62 146 THR A N 1
ATOM 1178 C CA . THR A 1 146 ? -11.926 -6.058 -1.289 1.00 97.62 146 THR A CA 1
ATOM 1179 C C . THR A 1 146 ? -10.833 -5.370 -2.097 1.00 97.62 146 THR A C 1
ATOM 1181 O O . THR A 1 146 ? -10.514 -4.201 -1.881 1.00 97.62 146 THR A O 1
ATOM 1184 N N . VAL A 1 147 ? -10.251 -6.097 -3.052 1.00 98.38 147 VAL A N 1
ATOM 1185 C CA . VAL A 1 147 ? -9.283 -5.540 -4.004 1.00 98.38 147 VAL A CA 1
ATOM 1186 C C . VAL A 1 147 ? -10.037 -5.078 -5.242 1.00 98.38 147 VAL A C 1
ATOM 1188 O O . VAL A 1 147 ? -10.557 -5.900 -5.991 1.00 98.38 147 VAL A O 1
ATOM 1191 N N . VAL A 1 148 ? -10.064 -3.767 -5.466 1.00 98.06 148 VAL A N 1
ATOM 1192 C CA . VAL A 1 148 ? -10.759 -3.141 -6.603 1.00 98.06 148 VAL A CA 1
ATOM 1193 C C . VAL A 1 148 ? -9.888 -3.164 -7.859 1.00 98.06 148 VAL A C 1
ATOM 1195 O O . VAL A 1 148 ? -10.376 -3.380 -8.964 1.00 98.06 148 VAL A O 1
ATOM 1198 N N . ALA A 1 149 ? -8.580 -2.966 -7.697 1.00 98.31 149 ALA A N 1
ATOM 1199 C CA . ALA A 1 149 ? -7.613 -3.030 -8.786 1.00 98.31 149 ALA A CA 1
ATOM 1200 C C . ALA A 1 149 ? -6.240 -3.436 -8.248 1.00 98.31 149 ALA A C 1
ATOM 1202 O O . ALA A 1 149 ? -5.856 -3.042 -7.149 1.00 98.31 149 ALA A O 1
ATOM 1203 N N . HIS A 1 150 ? -5.460 -4.186 -9.027 1.00 98.56 150 HIS A N 1
ATOM 1204 C CA . HIS A 1 150 ? -4.061 -4.453 -8.703 1.00 98.56 150 HIS A CA 1
ATOM 1205 C C . HIS A 1 150 ? -3.207 -4.604 -9.960 1.00 98.56 150 HIS A C 1
ATOM 1207 O O . HIS A 1 150 ? -3.687 -4.988 -11.028 1.00 98.56 150 HIS A O 1
ATOM 1213 N N . LYS A 1 151 ? -1.912 -4.314 -9.833 1.00 98.50 151 LYS A N 1
ATOM 1214 C CA . LYS A 1 151 ? -0.941 -4.516 -10.910 1.00 98.50 151 LYS A CA 1
ATOM 1215 C C . LYS A 1 151 ? 0.450 -4.762 -10.345 1.00 98.50 151 LYS A C 1
ATOM 1217 O O . LYS A 1 151 ? 0.836 -4.199 -9.321 1.00 98.50 151 LYS A O 1
ATOM 1222 N N . THR A 1 152 ? 1.217 -5.590 -11.040 1.00 97.88 152 THR A N 1
ATOM 1223 C CA . THR A 1 152 ? 2.630 -5.834 -10.748 1.00 97.88 152 THR A CA 1
ATOM 1224 C C . THR A 1 152 ? 3.443 -5.695 -12.022 1.00 97.88 152 THR A C 1
ATOM 1226 O O . THR A 1 152 ? 3.024 -6.190 -13.067 1.00 97.88 152 THR A O 1
ATOM 1229 N N . PHE A 1 153 ? 4.619 -5.085 -11.920 1.00 94.75 153 PHE A N 1
ATOM 1230 C CA . PHE A 1 153 ? 5.594 -5.017 -13.006 1.00 94.75 153 PHE A CA 1
ATOM 1231 C C . PHE A 1 153 ? 6.937 -5.552 -12.523 1.00 94.75 153 PHE A C 1
ATOM 1233 O O . PHE A 1 153 ? 7.301 -5.408 -11.349 1.00 94.75 153 PHE A O 1
ATOM 1240 N N . HIS A 1 154 ? 7.695 -6.144 -13.441 1.00 93.50 154 HIS A N 1
ATOM 1241 C CA . HIS A 1 154 ? 9.079 -6.498 -13.192 1.00 93.50 154 HIS A CA 1
ATOM 1242 C C . HIS A 1 154 ? 9.945 -6.183 -14.405 1.00 93.50 154 HIS A C 1
ATOM 1244 O O . HIS A 1 154 ? 9.687 -6.660 -15.506 1.00 93.50 154 HIS A O 1
ATOM 1250 N N . ARG A 1 155 ? 11.014 -5.421 -14.172 1.00 90.19 155 ARG A N 1
ATOM 1251 C CA . ARG A 1 155 ? 12.097 -5.226 -15.133 1.00 90.19 155 ARG A CA 1
ATOM 1252 C C . ARG A 1 155 ? 13.437 -5.506 -14.471 1.00 90.19 155 ARG A C 1
ATOM 1254 O O . ARG A 1 155 ? 13.647 -5.206 -13.295 1.00 90.19 155 ARG A O 1
ATOM 1261 N N . TYR A 1 156 ? 14.369 -6.061 -15.239 1.00 79.38 156 TYR A N 1
ATOM 1262 C CA . TYR A 1 156 ? 15.725 -6.307 -14.760 1.00 79.38 156 TYR A CA 1
ATOM 1263 C C . TYR A 1 156 ? 16.511 -4.991 -14.675 1.00 79.38 156 TYR A C 1
ATOM 1265 O O . TYR A 1 156 ? 17.007 -4.479 -15.682 1.00 79.38 156 TYR A O 1
ATOM 1273 N N . THR A 1 157 ? 16.616 -4.437 -13.467 1.00 77.12 157 THR A N 1
ATOM 1274 C CA . THR A 1 157 ? 17.294 -3.152 -13.196 1.00 77.12 157 THR A CA 1
ATOM 1275 C C . THR A 1 157 ? 18.513 -3.291 -12.283 1.00 77.12 157 THR A C 1
ATOM 1277 O O . THR A 1 157 ? 19.413 -2.453 -12.294 1.00 77.12 157 THR A O 1
ATOM 1280 N N . VAL A 1 158 ? 18.607 -4.385 -11.524 1.00 66.12 158 VAL A N 1
ATOM 1281 C CA . VAL A 1 158 ? 19.722 -4.678 -10.612 1.00 66.12 158 VAL A CA 1
ATOM 1282 C C . VAL A 1 158 ? 20.661 -5.718 -11.217 1.00 66.12 158 VAL A C 1
ATOM 1284 O O . VAL A 1 158 ? 20.235 -6.603 -11.944 1.00 66.12 158 VAL A O 1
ATOM 1287 N N . ARG A 1 159 ? 21.966 -5.644 -10.931 1.00 63.31 159 ARG A N 1
ATOM 1288 C CA . ARG A 1 159 ? 22.926 -6.666 -11.387 1.00 63.31 159 ARG A CA 1
ATOM 1289 C C . ARG A 1 159 ? 22.840 -7.904 -10.491 1.00 63.31 159 ARG A C 1
ATOM 1291 O O . ARG A 1 159 ? 23.142 -7.790 -9.301 1.00 63.31 159 ARG A O 1
ATOM 1298 N N . ALA A 1 160 ? 22.559 -9.070 -11.079 1.00 47.75 160 ALA A N 1
ATOM 1299 C CA . ALA A 1 160 ? 22.423 -10.353 -10.374 1.00 47.75 160 ALA A CA 1
ATOM 1300 C C . ALA A 1 160 ? 23.568 -10.648 -9.375 1.00 47.75 160 ALA A C 1
ATOM 1302 O O . ALA A 1 160 ? 23.308 -11.014 -8.239 1.00 47.75 160 ALA A O 1
ATOM 1303 N N . LYS A 1 161 ? 24.836 -10.367 -9.728 1.00 51.91 161 LYS A N 1
ATOM 1304 C CA . LYS A 1 161 ? 26.001 -10.664 -8.862 1.00 51.91 161 LYS A CA 1
ATOM 1305 C C . LYS A 1 161 ? 26.317 -9.617 -7.753 1.00 51.91 161 LYS A C 1
ATOM 1307 O O . LYS A 1 161 ? 27.268 -9.839 -7.009 1.00 51.91 161 LYS A O 1
ATOM 1312 N N . ARG A 1 162 ? 25.617 -8.464 -7.613 1.00 49.69 162 ARG A N 1
ATOM 1313 C CA . ARG A 1 162 ? 25.986 -7.409 -6.607 1.00 49.69 162 ARG A CA 1
ATOM 1314 C C . ARG A 1 162 ? 24.856 -6.599 -5.926 1.00 49.69 162 ARG A C 1
ATOM 1316 O O . ARG A 1 162 ? 25.180 -5.721 -5.131 1.00 49.69 162 ARG A O 1
ATOM 1323 N N . GLY A 1 163 ? 23.571 -6.855 -6.181 1.00 53.25 163 GLY A N 1
ATOM 1324 C CA . GLY A 1 163 ? 22.449 -6.418 -5.316 1.00 53.25 163 GLY A CA 1
ATOM 1325 C C . GLY A 1 163 ? 22.167 -4.909 -5.140 1.00 53.25 163 GLY A C 1
ATOM 1326 O O . GLY A 1 163 ? 21.173 -4.557 -4.515 1.00 53.25 163 GLY A O 1
ATOM 1327 N N . THR A 1 164 ? 22.982 -3.997 -5.678 1.00 56.75 164 THR A N 1
ATOM 1328 C CA . THR A 1 164 ? 22.754 -2.540 -5.588 1.00 56.75 164 THR A CA 1
ATOM 1329 C C . THR A 1 164 ? 22.180 -1.994 -6.898 1.00 56.75 164 THR A C 1
ATOM 1331 O O . THR A 1 164 ? 22.773 -2.241 -7.951 1.00 56.75 164 THR A O 1
ATOM 1334 N N . ALA A 1 165 ? 21.073 -1.241 -6.837 1.00 59.19 165 ALA A N 1
ATOM 1335 C CA . ALA A 1 165 ? 20.483 -0.542 -7.988 1.00 59.19 165 ALA A CA 1
ATOM 1336 C C . ALA A 1 165 ? 21.481 0.427 -8.645 1.00 59.19 165 ALA A C 1
ATOM 1338 O O . ALA A 1 165 ? 22.313 1.021 -7.952 1.00 59.19 165 ALA A O 1
ATOM 1339 N N . GLN A 1 166 ? 21.420 0.568 -9.975 1.00 59.28 166 GLN A N 1
ATOM 1340 C CA . GLN A 1 166 ? 22.421 1.324 -10.736 1.00 59.28 166 GLN A CA 1
ATOM 1341 C C . GLN A 1 166 ? 22.319 2.831 -10.464 1.00 59.28 166 GLN A C 1
ATOM 1343 O O . GLN A 1 166 ? 23.355 3.471 -10.289 1.00 59.28 166 GLN A O 1
ATOM 1348 N N . GLY A 1 167 ? 21.105 3.370 -10.297 1.00 56.81 167 GLY A N 1
ATOM 1349 C CA . GLY A 1 167 ? 20.899 4.786 -9.961 1.00 56.81 167 GLY A CA 1
ATOM 1350 C C . GLY A 1 167 ? 21.611 5.251 -8.679 1.00 56.81 167 GLY A C 1
ATOM 1351 O O . GLY A 1 167 ? 22.108 6.371 -8.620 1.00 56.81 167 GLY A O 1
ATOM 1352 N N . LEU A 1 168 ? 21.761 4.375 -7.675 1.00 55.03 168 LEU A N 1
ATOM 1353 C CA . LEU A 1 168 ? 22.543 4.687 -6.468 1.00 55.03 168 LEU A CA 1
ATOM 1354 C C . LEU A 1 168 ? 24.048 4.793 -6.753 1.00 55.03 168 LEU A C 1
ATOM 1356 O O . LEU A 1 168 ? 24.735 5.572 -6.103 1.00 55.03 168 LEU A O 1
ATOM 1360 N N . ARG A 1 169 ? 24.581 4.020 -7.708 1.00 56.56 169 ARG A N 1
ATOM 1361 C CA . ARG A 1 169 ? 26.008 4.082 -8.073 1.00 56.56 169 ARG A CA 1
ATOM 1362 C C . ARG A 1 169 ? 26.329 5.295 -8.929 1.00 56.56 169 ARG A C 1
ATOM 1364 O O . ARG A 1 169 ? 27.361 5.922 -8.713 1.00 56.56 169 ARG A O 1
ATOM 1371 N N . ASP A 1 170 ? 25.430 5.635 -9.846 1.00 56.84 170 ASP A N 1
ATOM 1372 C CA . ASP A 1 170 ? 25.599 6.772 -10.752 1.00 56.84 170 ASP A CA 1
ATOM 1373 C C . ASP A 1 170 ? 25.627 8.114 -9.985 1.00 56.84 170 ASP A C 1
ATOM 1375 O O . ASP A 1 170 ? 26.312 9.041 -10.400 1.00 56.84 170 ASP A O 1
ATOM 1379 N N . SER A 1 171 ? 24.964 8.199 -8.821 1.00 55.88 171 SER A N 1
ATOM 1380 C CA . SER A 1 171 ? 24.999 9.383 -7.944 1.00 55.88 171 SER A CA 1
ATOM 1381 C C . SER A 1 171 ? 26.307 9.557 -7.153 1.00 55.88 171 SER A C 1
ATOM 1383 O O . SER A 1 171 ? 26.562 10.655 -6.664 1.00 55.88 171 SER A O 1
ATOM 1385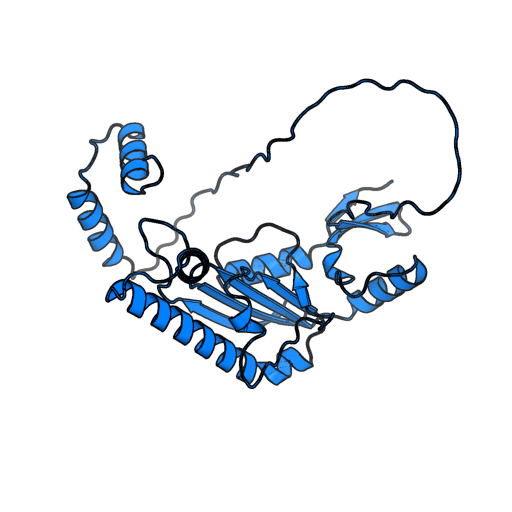 N N . HIS A 1 172 ? 27.108 8.500 -6.971 1.00 57.00 172 HIS A N 1
ATOM 1386 C CA . HIS A 1 172 ? 28.289 8.510 -6.091 1.00 57.00 172 HIS A CA 1
ATOM 1387 C C . HIS A 1 172 ? 29.629 8.454 -6.835 1.00 57.00 172 HIS A C 1
ATOM 1389 O O . HIS A 1 172 ? 30.667 8.711 -6.230 1.00 57.00 172 HIS A O 1
ATOM 1395 N N . GLN A 1 173 ? 29.633 8.145 -8.133 1.00 53.03 173 GLN A N 1
ATOM 1396 C CA . GLN A 1 173 ? 30.839 8.171 -8.960 1.00 53.03 173 GLN A CA 1
ATOM 1397 C C . GLN A 1 173 ? 30.592 9.031 -10.192 1.00 53.03 173 GLN A C 1
ATOM 1399 O O . GLN A 1 173 ? 29.929 8.615 -11.141 1.00 53.03 173 GLN A O 1
ATOM 1404 N N . GLY A 1 174 ? 31.146 10.245 -10.163 1.00 49.78 174 GLY A N 1
ATOM 1405 C CA . GLY A 1 174 ? 31.225 11.106 -11.331 1.00 49.78 174 GLY A CA 1
ATOM 1406 C C . GLY A 1 174 ? 31.873 10.351 -12.489 1.00 49.78 174 GLY A C 1
ATOM 1407 O O . GLY A 1 174 ? 33.041 9.989 -12.412 1.00 49.78 174 GLY A O 1
ATOM 1408 N N . SER A 1 175 ? 31.077 10.124 -13.537 1.00 67.50 175 SER A N 1
ATOM 1409 C CA . SER A 1 175 ? 31.473 9.665 -14.872 1.00 67.50 175 SER A CA 1
ATOM 1410 C C . SER A 1 175 ? 32.324 8.384 -14.928 1.00 67.50 175 SER A C 1
ATOM 1412 O O . SER A 1 175 ? 33.539 8.491 -14.877 1.00 67.50 175 SER A O 1
ATOM 1414 N N . GLN A 1 176 ? 31.706 7.196 -15.119 1.00 56.47 176 GLN A N 1
ATOM 1415 C CA . GLN A 1 176 ? 32.296 5.968 -15.725 1.00 56.47 176 GLN A CA 1
ATOM 1416 C C . GLN A 1 176 ? 31.216 4.892 -16.055 1.00 56.47 176 GLN A C 1
ATOM 1418 O O . GLN A 1 176 ? 30.092 4.972 -15.561 1.00 56.47 176 GLN A O 1
ATOM 1423 N N . PRO A 1 177 ? 31.535 3.821 -16.819 1.00 52.62 177 PRO A N 1
ATOM 1424 C CA . PRO A 1 177 ? 31.575 3.696 -18.278 1.00 52.62 177 PRO A CA 1
ATOM 1425 C C . PRO A 1 177 ? 30.231 3.247 -18.909 1.00 52.62 177 PRO A C 1
ATOM 1427 O O . PRO A 1 177 ? 29.440 2.508 -18.316 1.00 52.62 177 PRO A O 1
ATOM 1430 N N . LYS A 1 178 ? 30.000 3.629 -20.175 1.00 59.34 178 LYS A N 1
ATOM 1431 C CA . LYS A 1 178 ? 28.826 3.275 -21.007 1.00 59.34 178 LYS A CA 1
ATOM 1432 C C . LYS A 1 178 ? 28.843 1.805 -21.471 1.00 59.34 178 LYS A C 1
ATOM 1434 O O . LYS A 1 178 ? 28.755 1.524 -22.661 1.00 59.34 178 LYS A O 1
ATOM 1439 N N . SER A 1 179 ? 29.006 0.848 -20.559 1.00 72.62 179 SER A N 1
ATOM 1440 C CA . SER A 1 179 ? 28.874 -0.565 -20.939 1.00 72.62 179 SER A CA 1
ATOM 1441 C C . SER A 1 179 ? 27.440 -0.851 -21.401 1.00 72.62 179 SER A C 1
ATOM 1443 O O . SER A 1 179 ? 26.490 -0.327 -20.812 1.00 72.62 179 SER A O 1
ATOM 1445 N N . ALA A 1 180 ? 27.270 -1.714 -22.406 1.00 74.00 180 ALA A N 1
ATOM 1446 C CA . ALA A 1 180 ? 25.952 -2.078 -22.933 1.00 74.00 180 ALA A CA 1
ATOM 1447 C C . ALA A 1 180 ? 24.984 -2.543 -21.824 1.00 74.00 180 ALA A C 1
ATOM 1449 O O . ALA A 1 180 ? 23.825 -2.139 -21.787 1.00 74.00 180 ALA A O 1
ATOM 1450 N N . GLY A 1 181 ? 25.485 -3.305 -20.842 1.00 78.81 181 GLY A N 1
ATOM 1451 C CA . GLY A 1 181 ? 24.687 -3.772 -19.706 1.00 78.81 181 GLY A CA 1
ATOM 1452 C C . GLY A 1 181 ? 24.283 -2.681 -18.703 1.00 78.81 181 GLY A C 1
ATOM 1453 O O . GLY A 1 181 ? 23.251 -2.820 -18.052 1.00 78.81 181 GLY A O 1
ATOM 1454 N N . ALA A 1 182 ? 25.061 -1.603 -18.555 1.00 72.00 182 ALA A N 1
ATOM 1455 C CA . ALA A 1 182 ? 24.658 -0.455 -17.735 1.00 72.00 182 ALA A CA 1
ATOM 1456 C C . ALA A 1 182 ? 23.575 0.369 -18.445 1.00 72.00 182 ALA A C 1
ATOM 1458 O O . ALA A 1 182 ? 22.581 0.740 -17.822 1.00 72.00 182 ALA A O 1
ATOM 1459 N N . THR A 1 183 ? 23.725 0.580 -19.756 1.00 81.56 183 THR A N 1
ATOM 1460 C CA . THR A 1 183 ? 22.719 1.248 -20.593 1.00 81.56 183 THR A CA 1
ATOM 1461 C C . THR A 1 183 ? 21.390 0.492 -20.583 1.00 81.56 183 THR A C 1
ATOM 1463 O O . THR A 1 183 ? 20.351 1.108 -20.363 1.00 81.56 183 THR A O 1
ATOM 1466 N N . LEU A 1 184 ? 21.415 -0.839 -20.718 1.00 82.56 184 LEU A N 1
ATOM 1467 C CA . LEU A 1 184 ? 20.203 -1.664 -20.684 1.00 82.56 184 LEU A CA 1
ATOM 1468 C C . LEU A 1 184 ? 19.454 -1.555 -19.345 1.00 82.56 184 LEU A C 1
ATOM 1470 O O . LEU A 1 184 ? 18.231 -1.462 -19.332 1.00 82.56 184 LEU A O 1
ATOM 1474 N N . ARG A 1 185 ? 20.171 -1.517 -18.212 1.00 84.12 185 ARG A N 1
ATOM 1475 C CA . ARG A 1 185 ? 19.537 -1.340 -16.893 1.00 84.12 185 ARG A CA 1
ATOM 1476 C C . ARG A 1 185 ? 18.913 0.043 -16.734 1.00 84.12 185 ARG A C 1
ATOM 1478 O O . ARG A 1 185 ? 17.799 0.114 -16.238 1.00 84.12 185 ARG A O 1
ATOM 1485 N N . ARG A 1 186 ? 19.573 1.111 -17.200 1.00 83.94 186 ARG A N 1
ATOM 1486 C CA . ARG A 1 186 ? 18.991 2.468 -17.201 1.00 83.94 186 ARG A CA 1
ATOM 1487 C C . ARG A 1 186 ? 17.740 2.545 -18.071 1.00 83.94 186 ARG A C 1
ATOM 1489 O O . ARG A 1 186 ? 16.748 3.128 -17.655 1.00 83.94 186 ARG A O 1
ATOM 1496 N N . TYR A 1 187 ? 17.773 1.920 -19.248 1.00 88.75 187 TYR A N 1
ATOM 1497 C CA . TYR A 1 187 ? 16.603 1.813 -20.119 1.00 88.75 187 TYR A CA 1
ATOM 1498 C C . TYR A 1 187 ? 15.453 1.069 -19.424 1.00 88.75 187 TYR A C 1
ATOM 1500 O O . TYR A 1 187 ? 14.331 1.560 -19.400 1.00 88.75 187 TYR A O 1
ATOM 1508 N N . ASN A 1 188 ? 15.740 -0.067 -18.782 1.00 90.62 188 ASN A N 1
ATOM 1509 C CA . ASN A 1 188 ? 14.746 -0.822 -18.018 1.00 90.62 188 ASN A CA 1
ATOM 1510 C C . ASN A 1 188 ? 14.197 -0.045 -16.811 1.00 90.62 188 ASN A C 1
ATOM 1512 O O . ASN A 1 188 ? 13.010 -0.161 -16.516 1.00 90.62 188 ASN A O 1
ATOM 1516 N N . GLU A 1 189 ? 15.030 0.734 -16.114 1.00 89.06 189 GLU A N 1
ATOM 1517 C CA . GLU A 1 189 ? 14.598 1.625 -15.028 1.00 89.06 189 GLU A CA 1
ATOM 1518 C C . GLU A 1 189 ? 13.655 2.714 -15.557 1.00 89.06 189 GLU A C 1
ATOM 1520 O O . GLU A 1 189 ? 12.575 2.904 -15.000 1.00 89.06 189 GLU A O 1
ATOM 1525 N N . ALA A 1 190 ? 14.016 3.377 -16.659 1.00 89.88 190 ALA A N 1
ATOM 1526 C CA . ALA A 1 190 ? 13.186 4.403 -17.287 1.00 89.88 190 ALA A CA 1
ATOM 1527 C C . ALA A 1 190 ? 11.849 3.840 -17.794 1.00 89.88 190 ALA A C 1
ATOM 1529 O O . ALA A 1 190 ? 10.801 4.426 -17.533 1.00 89.88 190 ALA A O 1
ATOM 1530 N N . ALA A 1 191 ? 11.872 2.675 -18.447 1.00 92.44 191 ALA A N 1
ATOM 1531 C CA . ALA A 1 191 ? 10.663 2.000 -18.907 1.00 92.44 191 ALA A CA 1
ATOM 1532 C C . ALA A 1 191 ? 9.752 1.599 -17.735 1.00 92.44 191 ALA A C 1
ATOM 1534 O O . ALA A 1 191 ? 8.544 1.788 -17.816 1.00 92.44 191 ALA A O 1
ATOM 1535 N N . LEU A 1 192 ? 10.319 1.123 -16.617 1.00 93.00 192 LEU A N 1
ATOM 1536 C CA . LEU A 1 192 ? 9.537 0.809 -15.416 1.00 93.00 192 LEU A CA 1
ATOM 1537 C C . LEU A 1 192 ? 8.882 2.065 -14.825 1.00 93.00 192 LEU A C 1
ATOM 1539 O O . LEU A 1 192 ? 7.738 2.014 -14.384 1.00 93.00 192 LEU A O 1
ATOM 1543 N N . ILE A 1 193 ? 9.609 3.187 -14.790 1.00 91.69 193 ILE A N 1
ATOM 1544 C CA . ILE A 1 193 ? 9.065 4.472 -14.331 1.00 91.69 193 ILE A CA 1
ATOM 1545 C C . ILE A 1 193 ? 7.888 4.890 -15.216 1.00 91.69 193 ILE A C 1
ATOM 1547 O O . ILE A 1 193 ? 6.842 5.249 -14.682 1.00 91.69 193 ILE A O 1
ATOM 1551 N N . GLN A 1 194 ? 8.041 4.795 -16.538 1.00 92.19 194 GLN A N 1
ATOM 1552 C CA . GLN A 1 194 ? 6.988 5.137 -17.489 1.00 92.19 194 GLN A CA 1
ATOM 1553 C C . GLN A 1 194 ? 5.745 4.253 -17.308 1.00 92.19 194 GLN A C 1
ATOM 1555 O O . GLN A 1 194 ? 4.652 4.784 -17.138 1.00 92.19 194 GLN A O 1
ATOM 1560 N N . GLU A 1 195 ? 5.904 2.927 -17.248 1.00 94.25 195 GLU A N 1
ATOM 1561 C CA . GLU A 1 195 ? 4.790 1.983 -17.040 1.00 94.25 195 GLU A CA 1
ATOM 1562 C C . GLU A 1 195 ? 4.024 2.266 -15.741 1.00 94.25 195 GLU A C 1
ATOM 1564 O O . GLU A 1 195 ? 2.795 2.191 -15.696 1.00 94.25 195 GLU A O 1
ATOM 1569 N N . VAL A 1 196 ? 4.742 2.614 -14.668 1.00 94.50 196 VAL A N 1
ATOM 1570 C CA . VAL A 1 196 ? 4.118 2.968 -13.389 1.00 94.50 196 VAL A CA 1
ATOM 1571 C C . VAL A 1 196 ? 3.393 4.313 -13.475 1.00 94.50 196 VAL A C 1
ATOM 1573 O O . VAL A 1 196 ? 2.294 4.430 -12.942 1.00 94.50 196 VAL A O 1
ATOM 1576 N N . GLN A 1 197 ? 3.949 5.317 -14.155 1.00 93.25 197 GLN A N 1
ATOM 1577 C CA . GLN A 1 197 ? 3.283 6.613 -14.350 1.00 93.25 197 GLN A CA 1
ATOM 1578 C C . GLN A 1 197 ? 2.022 6.495 -15.220 1.00 93.25 197 GLN A C 1
ATOM 1580 O O . GLN A 1 197 ? 0.993 7.098 -14.902 1.00 93.25 197 GLN A O 1
ATOM 1585 N N . GLU A 1 198 ? 2.070 5.679 -16.272 1.00 93.88 198 GLU A N 1
ATOM 1586 C CA . GLU A 1 198 ? 0.909 5.352 -17.102 1.00 93.88 198 GLU A CA 1
ATOM 1587 C C . GLU A 1 198 ? -0.159 4.628 -16.274 1.00 93.88 198 GLU A C 1
ATOM 1589 O O . GLU A 1 198 ? -1.322 5.033 -16.285 1.00 93.88 198 GLU A O 1
ATOM 1594 N N . LEU A 1 199 ? 0.231 3.638 -15.460 1.00 96.00 199 LEU A N 1
ATOM 1595 C CA . LEU A 1 199 ? -0.691 2.969 -14.539 1.00 96.00 199 LEU A CA 1
ATOM 1596 C C . LEU A 1 199 ? -1.350 3.962 -13.574 1.00 96.00 199 LEU A C 1
ATOM 1598 O O . LEU A 1 199 ? -2.569 3.941 -13.423 1.00 96.00 199 LEU A O 1
ATOM 1602 N N . LEU A 1 200 ? -0.576 4.841 -12.932 1.00 94.56 200 LEU A N 1
ATOM 1603 C CA . LEU A 1 200 ? -1.136 5.832 -12.009 1.00 94.56 200 LEU A CA 1
ATOM 1604 C C . LEU A 1 200 ? -2.109 6.775 -12.719 1.00 94.56 200 LEU A C 1
ATOM 1606 O O . LEU A 1 200 ? -3.121 7.135 -12.125 1.00 94.56 200 LEU A O 1
ATOM 1610 N N . THR A 1 201 ? -1.848 7.106 -13.986 1.00 94.38 201 THR A N 1
ATOM 1611 C CA . THR A 1 201 ? -2.788 7.858 -14.831 1.00 94.38 201 THR A CA 1
ATOM 1612 C C . THR A 1 201 ? -4.098 7.107 -15.017 1.00 94.38 201 THR A C 1
ATOM 1614 O O . THR A 1 201 ? -5.157 7.681 -14.790 1.00 94.38 201 THR A O 1
ATOM 1617 N N . THR A 1 202 ? -4.050 5.807 -15.326 1.00 96.12 202 THR A N 1
ATOM 1618 C CA . THR A 1 202 ? -5.273 4.983 -15.409 1.00 96.12 202 THR A CA 1
ATOM 1619 C C . THR A 1 202 ? -5.986 4.818 -14.064 1.00 96.12 202 THR A C 1
ATOM 1621 O O . THR A 1 202 ? -7.173 4.514 -14.026 1.00 96.12 202 THR A O 1
ATOM 1624 N N . TRP A 1 203 ? -5.278 5.020 -12.949 1.00 96.81 203 TRP A N 1
ATOM 1625 C CA . TRP A 1 203 ? -5.821 4.959 -11.591 1.00 96.81 203 TRP A CA 1
ATOM 1626 C C . TRP A 1 203 ? -6.198 6.335 -11.028 1.00 96.81 203 TRP A C 1
ATOM 1628 O O . TRP A 1 203 ? -6.459 6.433 -9.828 1.00 96.81 203 TRP A O 1
ATOM 1638 N N . SER A 1 204 ? -6.260 7.391 -11.847 1.00 95.44 204 SER A N 1
ATOM 1639 C CA . SER A 1 204 ? -6.563 8.758 -11.394 1.00 95.44 204 SER A CA 1
ATOM 1640 C C . SER A 1 204 ? -7.817 8.830 -10.521 1.00 95.44 204 SER A C 1
ATOM 1642 O O . SER A 1 204 ? -7.787 9.440 -9.453 1.00 95.44 204 SER A O 1
ATOM 1644 N N . ASP A 1 205 ? -8.888 8.143 -10.921 1.00 95.88 205 ASP A N 1
ATOM 1645 C CA . ASP A 1 205 ? -10.168 8.156 -10.209 1.00 95.88 205 ASP A CA 1
ATOM 1646 C C . ASP A 1 205 ? -10.077 7.453 -8.852 1.00 95.88 205 ASP A C 1
ATOM 1648 O O . ASP A 1 205 ? -10.625 7.929 -7.855 1.00 95.88 205 ASP A O 1
ATOM 1652 N N . HIS A 1 206 ? -9.336 6.344 -8.786 1.00 96.38 206 HIS A N 1
ATOM 1653 C CA . HIS A 1 206 ? -9.062 5.652 -7.530 1.00 96.38 206 HIS A CA 1
ATOM 1654 C C . HIS A 1 206 ? -8.201 6.514 -6.601 1.00 96.38 206 HIS A C 1
ATOM 1656 O O . HIS A 1 206 ? -8.497 6.625 -5.413 1.00 96.38 206 HIS A O 1
ATOM 1662 N N . LEU A 1 207 ? -7.163 7.165 -7.136 1.00 95.56 207 LEU A N 1
ATOM 1663 C CA . LEU A 1 207 ? -6.279 8.052 -6.375 1.00 95.56 207 LEU A CA 1
ATOM 1664 C C . LEU A 1 207 ? -7.009 9.303 -5.874 1.00 95.56 207 LEU A C 1
ATOM 1666 O O . LEU A 1 207 ? -6.705 9.788 -4.784 1.00 95.56 207 LEU A O 1
ATOM 1670 N N . LEU A 1 208 ? -7.987 9.814 -6.622 1.00 95.12 208 LEU A N 1
ATOM 1671 C CA . LEU A 1 208 ? -8.813 10.940 -6.193 1.00 95.12 208 LEU A CA 1
ATOM 1672 C C . LEU A 1 208 ? -9.741 10.546 -5.034 1.00 95.12 208 LEU A C 1
ATOM 1674 O O . LEU A 1 208 ? -9.843 11.289 -4.063 1.00 95.12 208 LEU A O 1
ATOM 1678 N N . LYS A 1 209 ? -10.363 9.363 -5.110 1.00 95.56 209 LYS A N 1
ATOM 1679 C CA . LYS A 1 209 ? -11.315 8.858 -4.103 1.00 95.56 209 LYS A CA 1
ATOM 1680 C C . LYS A 1 209 ? -10.653 8.250 -2.865 1.00 95.56 209 LYS A C 1
ATOM 1682 O O . LYS A 1 209 ? -11.310 8.093 -1.841 1.00 95.56 209 LYS A O 1
ATOM 1687 N N . CYS A 1 210 ? -9.379 7.867 -2.943 1.00 97.00 210 CYS A N 1
ATOM 1688 C CA . CYS A 1 210 ? -8.729 7.187 -1.829 1.00 97.00 210 CYS A CA 1
ATOM 1689 C C . CYS A 1 210 ? -8.508 8.105 -0.619 1.00 97.00 210 CYS A C 1
ATOM 1691 O O . CYS A 1 210 ? -8.182 9.292 -0.736 1.00 97.00 210 CYS A O 1
ATOM 1693 N N . HIS A 1 211 ? -8.619 7.504 0.561 1.00 96.75 211 HIS A N 1
ATOM 1694 C CA . HIS A 1 211 ? -8.413 8.167 1.843 1.00 96.75 211 HIS A CA 1
ATOM 1695 C C . HIS A 1 211 ? -6.954 8.087 2.300 1.00 96.75 211 HIS A C 1
ATOM 1697 O O . HIS A 1 211 ? -6.441 8.998 2.953 1.00 96.75 211 HIS A O 1
ATOM 1703 N N . LYS A 1 212 ? -6.268 6.984 1.973 1.00 96.94 212 LYS A N 1
ATOM 1704 C CA . LYS A 1 212 ? -4.887 6.716 2.395 1.00 96.94 212 LYS A CA 1
ATOM 1705 C C . LYS A 1 212 ? -4.092 6.065 1.275 1.00 96.94 212 LYS A C 1
ATOM 1707 O O . LYS A 1 212 ? -4.595 5.190 0.577 1.00 96.94 212 LYS A O 1
ATOM 1712 N N . ILE A 1 213 ? -2.830 6.460 1.157 1.00 97.75 213 ILE A N 1
ATOM 1713 C CA . ILE A 1 213 ? -1.868 5.917 0.203 1.00 97.75 213 ILE A CA 1
ATOM 1714 C C . ILE A 1 213 ? -0.634 5.470 0.985 1.00 97.75 213 ILE A C 1
ATOM 1716 O O . ILE A 1 213 ? 0.161 6.292 1.442 1.00 97.75 213 ILE A O 1
ATOM 1720 N N . PHE A 1 214 ? -0.453 4.167 1.151 1.00 98.00 214 PHE A N 1
ATOM 1721 C CA . PHE A 1 214 ? 0.723 3.598 1.796 1.00 98.00 214 PHE A CA 1
ATOM 1722 C C . PHE A 1 214 ? 1.797 3.303 0.760 1.00 98.00 214 PHE A C 1
ATOM 1724 O O . PHE A 1 214 ? 1.570 2.554 -0.189 1.00 98.00 214 PHE A O 1
ATOM 1731 N N . ILE A 1 215 ? 2.983 3.884 0.938 1.00 96.62 215 ILE A N 1
ATOM 1732 C CA . ILE A 1 215 ? 4.070 3.768 -0.033 1.00 96.62 215 ILE A CA 1
ATOM 1733 C C . ILE A 1 215 ? 5.317 3.166 0.610 1.00 96.62 215 ILE A C 1
ATOM 1735 O O . ILE A 1 215 ? 5.772 3.583 1.679 1.00 96.62 215 ILE A O 1
ATOM 1739 N N . ARG A 1 216 ? 5.930 2.223 -0.109 1.00 95.75 216 ARG A N 1
ATOM 1740 C CA . ARG A 1 216 ? 7.31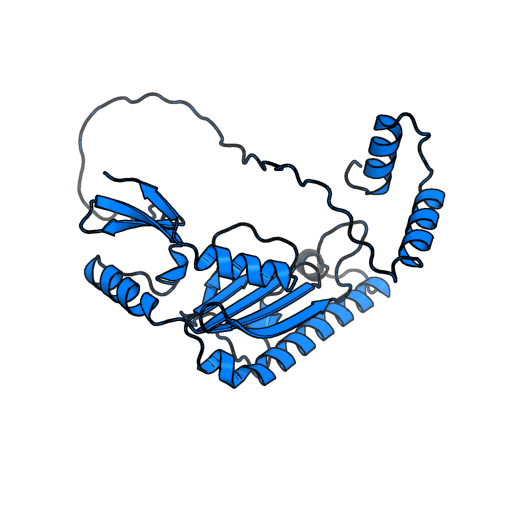1 1.783 0.098 1.00 95.75 216 ARG A CA 1
ATOM 1741 C C . ARG A 1 216 ? 8.114 2.040 -1.166 1.00 95.75 216 ARG A C 1
ATOM 1743 O O . ARG A 1 216 ? 8.013 1.308 -2.145 1.00 95.75 216 ARG A O 1
ATOM 1750 N N . VAL A 1 217 ? 8.957 3.065 -1.122 1.00 93.00 217 VAL A N 1
ATOM 1751 C CA . VAL A 1 217 ? 9.828 3.443 -2.238 1.00 93.00 217 VAL A CA 1
ATOM 1752 C C . VAL A 1 217 ? 11.244 3.733 -1.731 1.00 93.00 217 VAL A C 1
ATOM 1754 O O . VAL A 1 217 ? 11.400 4.458 -0.747 1.00 93.00 217 VAL A O 1
ATOM 1757 N N . PRO A 1 218 ? 12.297 3.157 -2.335 1.00 87.94 218 PRO A N 1
ATOM 1758 C CA . PRO A 1 218 ? 13.671 3.555 -2.063 1.00 87.94 218 PRO A CA 1
ATOM 1759 C C . PRO A 1 218 ? 13.921 4.999 -2.504 1.00 87.94 218 PRO A C 1
ATOM 1761 O O . PRO A 1 218 ? 13.347 5.452 -3.491 1.00 87.94 218 PRO A O 1
ATOM 1764 N N . THR A 1 219 ? 14.832 5.707 -1.834 1.00 84.19 219 THR A N 1
ATOM 1765 C CA . THR A 1 219 ? 15.131 7.122 -2.127 1.00 84.19 219 THR A CA 1
ATOM 1766 C C . THR A 1 219 ? 15.466 7.371 -3.599 1.00 84.19 219 THR A C 1
ATOM 1768 O O . THR A 1 219 ? 14.941 8.308 -4.193 1.00 84.19 219 THR A O 1
ATOM 1771 N N . TYR A 1 220 ? 16.264 6.489 -4.212 1.00 80.19 220 TYR A N 1
ATOM 1772 C CA . TYR A 1 220 ? 16.664 6.600 -5.620 1.00 80.19 220 TYR A CA 1
ATOM 1773 C C . TYR A 1 220 ? 15.504 6.444 -6.613 1.00 80.19 220 TYR A C 1
ATOM 1775 O O . TYR A 1 220 ? 15.627 6.874 -7.751 1.00 80.19 220 TYR A O 1
ATOM 1783 N N . ASN A 1 221 ? 14.387 5.837 -6.198 1.00 84.94 221 ASN A N 1
ATOM 1784 C CA . ASN A 1 221 ? 13.242 5.560 -7.064 1.00 84.94 221 ASN A CA 1
ATOM 1785 C C . ASN A 1 221 ? 12.036 6.463 -6.756 1.00 84.94 221 ASN A C 1
ATOM 1787 O O . ASN A 1 221 ? 10.945 6.240 -7.267 1.00 84.94 221 ASN A O 1
ATOM 1791 N N . GLN A 1 222 ? 12.200 7.499 -5.921 1.00 87.56 222 GLN A N 1
ATOM 1792 C CA . GLN A 1 222 ? 11.103 8.418 -5.585 1.00 87.56 222 GLN A CA 1
ATOM 1793 C C . GLN A 1 222 ? 10.524 9.138 -6.811 1.00 87.56 222 GLN A C 1
ATOM 1795 O O . GLN A 1 222 ? 9.345 9.485 -6.811 1.00 87.56 222 GLN A O 1
ATOM 1800 N N . GLN A 1 223 ? 11.328 9.348 -7.858 1.00 87.12 223 GLN A N 1
ATOM 1801 C CA . GLN A 1 223 ? 10.876 9.978 -9.103 1.00 87.12 223 GLN A CA 1
ATOM 1802 C C . GLN A 1 223 ? 9.771 9.180 -9.810 1.00 87.12 223 GLN A C 1
ATOM 1804 O O . GLN A 1 223 ? 8.965 9.777 -10.512 1.00 87.12 223 GLN A O 1
ATOM 1809 N N . MET A 1 224 ? 9.679 7.868 -9.568 1.00 89.62 224 MET A N 1
ATOM 1810 C CA . MET A 1 224 ? 8.611 7.014 -10.096 1.00 89.62 224 MET A CA 1
ATOM 1811 C C . MET A 1 224 ? 7.212 7.492 -9.690 1.00 89.62 224 MET A C 1
ATOM 1813 O O . MET A 1 224 ? 6.280 7.401 -10.478 1.00 89.62 224 MET A O 1
ATOM 1817 N N . PHE A 1 225 ? 7.072 8.011 -8.467 1.00 91.06 225 PHE A N 1
ATOM 1818 C CA . PHE A 1 225 ? 5.787 8.460 -7.927 1.00 91.06 225 PHE A CA 1
ATOM 1819 C C . PHE A 1 225 ? 5.635 9.979 -7.906 1.00 91.06 225 PHE A C 1
ATOM 1821 O O . PHE A 1 225 ? 4.523 10.481 -8.016 1.00 91.06 225 PHE A O 1
ATOM 1828 N N . PHE A 1 226 ? 6.742 10.710 -7.751 1.00 89.75 226 PHE A N 1
ATOM 1829 C CA . PHE A 1 226 ? 6.730 12.156 -7.501 1.00 89.75 226 PHE A CA 1
ATOM 1830 C C . PHE A 1 226 ? 7.427 12.982 -8.587 1.00 89.75 226 PHE A C 1
ATOM 1832 O O . PHE A 1 226 ? 7.618 14.181 -8.406 1.00 89.75 226 PHE A O 1
ATOM 1839 N N . GLY A 1 227 ? 7.903 12.347 -9.656 1.00 80.69 227 GLY A N 1
ATOM 1840 C CA . GLY A 1 227 ? 8.571 13.004 -10.777 1.00 80.69 227 GLY A CA 1
ATOM 1841 C C . GLY A 1 227 ? 7.745 12.921 -12.059 1.00 80.69 227 GLY A C 1
ATOM 1842 O O . GLY A 1 227 ? 6.804 12.140 -12.148 1.00 80.69 227 GLY A O 1
ATOM 1843 N N . GLY A 1 228 ? 8.130 13.710 -13.064 1.00 74.31 228 GLY A N 1
ATOM 1844 C CA . GLY A 1 228 ? 7.458 13.774 -14.367 1.00 74.31 228 GLY A CA 1
ATOM 1845 C C . GLY A 1 228 ? 6.693 15.082 -14.586 1.00 74.31 228 GLY A C 1
ATOM 1846 O O . GLY A 1 228 ? 6.577 15.907 -13.685 1.00 74.31 228 GLY A O 1
ATOM 1847 N N . LYS A 1 229 ? 6.199 15.291 -15.814 1.00 65.94 229 LYS A N 1
ATOM 1848 C CA . LYS A 1 229 ? 5.447 16.505 -16.192 1.00 65.94 229 LYS A CA 1
ATOM 1849 C C . LYS A 1 229 ? 4.000 16.505 -15.675 1.00 65.94 229 LYS A C 1
ATOM 1851 O O . LYS A 1 229 ? 3.422 17.572 -15.522 1.00 65.94 229 LYS A O 1
ATOM 1856 N N . GLN A 1 230 ? 3.430 15.329 -15.401 1.00 63.69 230 GLN A N 1
ATOM 1857 C CA . GLN A 1 230 ? 2.088 15.143 -14.841 1.00 63.69 230 GLN A CA 1
ATOM 1858 C C . GLN A 1 230 ? 2.183 14.240 -13.606 1.00 63.69 230 GLN A C 1
ATOM 1860 O O . GLN A 1 230 ? 2.105 13.019 -13.704 1.00 63.69 230 GLN A O 1
ATOM 1865 N N . THR A 1 231 ? 2.418 14.831 -12.434 1.00 75.06 231 THR A N 1
ATOM 1866 C CA . THR A 1 231 ? 2.469 14.086 -11.169 1.00 75.06 231 THR A CA 1
ATOM 1867 C C . THR A 1 231 ? 1.094 14.075 -10.512 1.00 75.06 231 THR A C 1
ATOM 1869 O O . THR A 1 231 ? 0.638 15.112 -10.034 1.00 75.06 231 THR A O 1
ATOM 1872 N N . LEU A 1 232 ? 0.453 12.907 -10.438 1.00 83.50 232 LEU A N 1
ATOM 1873 C CA . LEU A 1 232 ? -0.811 12.738 -9.702 1.00 83.50 232 LEU A CA 1
ATOM 1874 C C . LEU A 1 232 ? -0.620 12.697 -8.181 1.00 83.50 232 LEU A C 1
ATOM 1876 O O . LEU A 1 232 ? -1.566 12.913 -7.430 1.00 83.50 232 LEU A O 1
ATOM 1880 N N . LEU A 1 233 ? 0.604 12.425 -7.722 1.00 88.81 233 LEU A N 1
ATOM 1881 C CA . LEU A 1 233 ? 0.961 12.383 -6.310 1.00 88.81 233 LEU A CA 1
ATOM 1882 C C . LEU A 1 233 ? 1.928 13.516 -5.976 1.00 88.81 233 LEU A C 1
ATOM 1884 O O . LEU A 1 233 ? 2.972 13.671 -6.610 1.00 88.81 233 LEU A O 1
ATOM 1888 N N . CYS A 1 234 ? 1.613 14.270 -4.925 1.00 89.06 234 CYS A N 1
ATOM 1889 C CA . CYS A 1 234 ? 2.489 15.307 -4.394 1.00 89.06 234 CYS A CA 1
ATOM 1890 C C . CYS A 1 234 ? 3.180 14.824 -3.115 1.00 89.06 234 CYS A C 1
ATOM 1892 O O . CYS A 1 234 ? 2.553 14.208 -2.254 1.00 89.06 234 CYS A O 1
ATOM 1894 N N . LYS A 1 235 ? 4.469 15.144 -2.930 1.00 88.38 235 LYS A N 1
ATOM 1895 C CA . LYS A 1 235 ? 5.201 14.761 -1.707 1.00 88.38 235 LYS A CA 1
ATOM 1896 C C . LYS A 1 235 ? 4.575 15.332 -0.434 1.00 88.38 235 LYS A C 1
ATOM 1898 O O . LYS A 1 235 ? 4.704 14.695 0.609 1.00 88.38 235 LYS A O 1
ATOM 1903 N N . SER A 1 236 ? 3.911 16.486 -0.507 1.00 90.25 236 SER A N 1
ATOM 1904 C CA . SER A 1 236 ? 3.205 17.098 0.623 1.00 90.25 236 SER A CA 1
ATOM 1905 C C . SER A 1 236 ? 1.818 16.502 0.882 1.00 90.25 236 SER A C 1
ATOM 1907 O O . SER A 1 236 ? 1.241 16.815 1.917 1.00 90.25 236 SER A O 1
ATOM 1909 N N . ASP A 1 237 ? 1.307 15.609 0.021 1.00 93.06 237 ASP A N 1
ATOM 1910 C CA . ASP A 1 237 ? -0.017 15.001 0.199 1.00 93.06 237 ASP A CA 1
ATOM 1911 C C . ASP A 1 237 ? -0.077 14.267 1.559 1.00 93.06 237 ASP A C 1
ATOM 1913 O O . ASP A 1 237 ? 0.754 13.378 1.821 1.00 93.06 237 ASP A O 1
ATOM 1917 N N . PRO A 1 238 ? -1.008 14.646 2.456 1.00 92.62 238 PRO A N 1
ATOM 1918 C CA . PRO A 1 238 ? -1.117 14.072 3.792 1.00 92.62 238 PRO A CA 1
ATOM 1919 C C . PRO A 1 238 ? -1.674 12.645 3.796 1.00 92.62 238 PRO A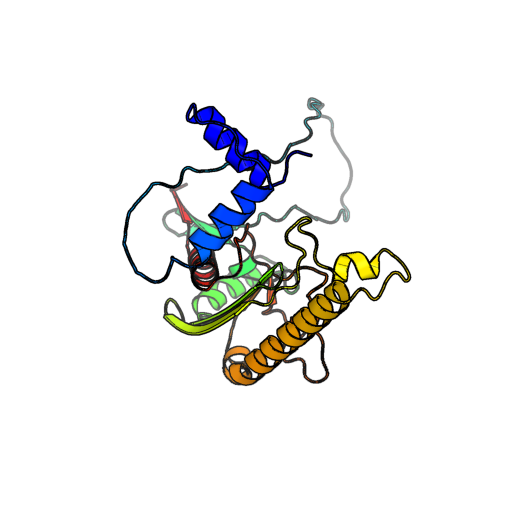 C 1
ATOM 1921 O O . PRO A 1 238 ? -1.471 11.923 4.779 1.00 92.62 238 PRO A O 1
ATOM 1924 N N . ARG A 1 239 ? -2.322 12.206 2.708 1.00 95.31 239 ARG A N 1
ATOM 1925 C CA . ARG A 1 239 ? -2.790 10.824 2.524 1.00 95.31 239 ARG A CA 1
ATOM 1926 C C . ARG A 1 239 ? -1.632 9.864 2.293 1.00 95.31 239 ARG A C 1
ATOM 1928 O O . ARG A 1 239 ? -1.796 8.674 2.537 1.00 95.31 239 ARG A O 1
ATOM 1935 N N . ILE A 1 240 ? -0.471 10.365 1.858 1.00 95.62 240 ILE A N 1
ATOM 1936 C CA . ILE A 1 240 ? 0.725 9.556 1.613 1.00 95.62 240 ILE A CA 1
ATOM 1937 C C . ILE A 1 240 ? 1.445 9.252 2.925 1.00 95.62 240 ILE A C 1
ATOM 1939 O O . ILE A 1 240 ? 1.947 10.157 3.604 1.00 95.62 240 ILE A O 1
ATOM 1943 N N . ARG A 1 241 ? 1.544 7.960 3.239 1.00 94.81 241 ARG A N 1
ATOM 1944 C CA . ARG A 1 241 ? 2.072 7.419 4.495 1.00 94.81 241 ARG A CA 1
ATOM 1945 C C . ARG A 1 241 ? 3.090 6.316 4.221 1.00 94.81 241 ARG A C 1
ATOM 1947 O O . ARG A 1 241 ? 3.000 5.594 3.232 1.00 94.81 241 ARG A O 1
ATOM 1954 N N . THR A 1 242 ? 4.064 6.173 5.110 1.00 93.88 242 THR A N 1
ATOM 1955 C CA . THR A 1 242 ? 5.053 5.089 5.031 1.00 93.88 242 THR A CA 1
ATOM 1956 C C . THR A 1 242 ? 4.487 3.818 5.658 1.00 93.88 242 THR A C 1
ATOM 1958 O O . THR A 1 242 ? 3.781 3.882 6.666 1.00 93.88 242 THR A O 1
ATOM 1961 N N . ILE A 1 243 ? 4.824 2.657 5.094 1.00 96.50 243 ILE A N 1
ATOM 1962 C CA . ILE A 1 243 ? 4.521 1.360 5.715 1.00 96.50 243 ILE A CA 1
ATOM 1963 C C . ILE A 1 243 ? 5.377 1.212 6.994 1.00 96.50 243 ILE A C 1
ATOM 1965 O O . ILE A 1 243 ? 6.603 1.287 6.897 1.00 96.50 243 ILE A O 1
ATOM 1969 N N . PRO A 1 244 ? 4.774 1.021 8.185 1.00 94.94 244 PRO A N 1
ATOM 1970 C CA . PRO A 1 244 ? 5.457 1.120 9.482 1.00 94.94 244 PRO A CA 1
ATOM 1971 C C . PRO A 1 244 ? 6.159 -0.177 9.920 1.00 94.94 244 PRO A C 1
ATOM 1973 O O . PRO A 1 244 ? 6.536 -0.313 11.080 1.00 94.94 244 PRO A O 1
ATOM 1976 N N . PHE A 1 245 ? 6.319 -1.144 9.017 1.00 94.69 245 PHE A N 1
ATOM 1977 C CA . PHE A 1 245 ? 6.928 -2.444 9.287 1.00 94.69 245 PHE A CA 1
ATOM 1978 C C . PHE A 1 245 ? 7.726 -2.948 8.080 1.00 94.69 245 PHE A C 1
ATOM 1980 O O . PHE A 1 245 ? 7.659 -2.400 6.974 1.00 94.69 245 PHE A O 1
ATOM 1987 N N . ALA A 1 246 ? 8.514 -3.999 8.304 1.00 95.00 246 ALA A N 1
ATOM 1988 C CA . ALA A 1 246 ? 9.325 -4.614 7.266 1.00 95.00 246 ALA A CA 1
ATOM 1989 C C . ALA A 1 246 ? 8.455 -5.228 6.156 1.00 95.00 246 ALA A C 1
ATOM 1991 O O . ALA A 1 246 ? 7.455 -5.907 6.394 1.00 95.00 246 ALA A O 1
ATOM 1992 N N . THR A 1 247 ? 8.867 -4.985 4.918 1.00 95.75 247 THR A N 1
ATOM 1993 C CA . THR A 1 247 ? 8.178 -5.432 3.706 1.00 95.75 247 THR A CA 1
ATOM 1994 C C . THR A 1 247 ? 9.061 -6.389 2.923 1.00 95.75 247 THR A C 1
ATOM 1996 O O . THR A 1 247 ? 10.282 -6.221 2.875 1.00 95.75 247 THR A O 1
ATOM 1999 N N . ARG A 1 248 ? 8.434 -7.393 2.312 1.00 95.12 248 ARG A N 1
ATOM 2000 C CA . ARG A 1 248 ? 9.064 -8.370 1.420 1.00 95.12 248 ARG A CA 1
ATOM 2001 C C . ARG A 1 248 ? 9.141 -7.801 -0.003 1.00 95.12 248 ARG A C 1
ATOM 2003 O O . ARG A 1 248 ? 8.833 -6.632 -0.256 1.00 95.12 248 ARG A O 1
ATOM 2010 N N . ARG A 1 249 ? 9.581 -8.631 -0.954 1.00 95.06 249 ARG A N 1
ATOM 2011 C CA . ARG A 1 249 ? 9.626 -8.276 -2.381 1.00 95.06 2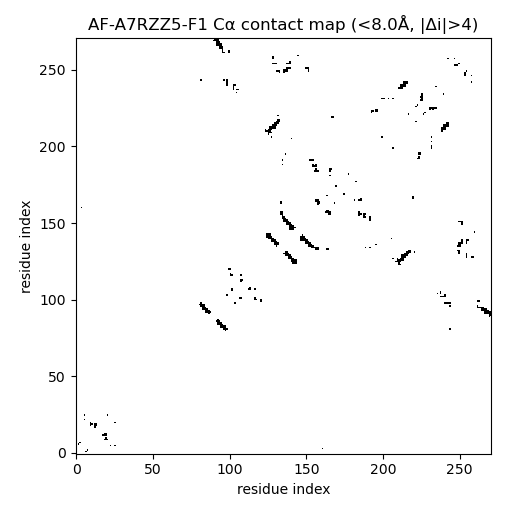49 ARG A CA 1
ATOM 2012 C C . ARG A 1 249 ? 8.237 -7.798 -2.848 1.00 95.06 249 ARG A C 1
ATOM 2014 O O . ARG A 1 249 ? 7.260 -8.500 -2.581 1.00 95.06 249 ARG A O 1
ATOM 2021 N N . PRO A 1 250 ? 8.137 -6.665 -3.571 1.00 97.56 250 PRO A N 1
ATOM 2022 C CA . PRO A 1 250 ? 6.869 -6.191 -4.113 1.00 97.56 250 PRO A CA 1
ATOM 2023 C C . PRO A 1 250 ? 6.244 -7.245 -5.027 1.00 97.56 250 PRO A C 1
ATOM 2025 O O . PRO A 1 250 ? 6.762 -7.555 -6.099 1.00 97.56 250 PRO A O 1
ATOM 2028 N N . THR A 1 251 ? 5.134 -7.805 -4.568 1.00 97.94 251 THR A N 1
ATOM 2029 C CA . THR A 1 251 ? 4.283 -8.762 -5.276 1.00 97.94 251 THR A CA 1
ATOM 2030 C C . THR A 1 251 ? 2.837 -8.468 -4.893 1.00 97.94 251 THR A C 1
ATOM 2032 O O . THR A 1 251 ? 2.589 -7.768 -3.909 1.00 97.94 251 THR A O 1
ATOM 2035 N N . TYR A 1 252 ? 1.872 -9.017 -5.628 1.00 98.31 252 TYR A N 1
ATOM 2036 C CA . TYR A 1 252 ? 0.465 -8.862 -5.261 1.00 98.31 252 TYR A CA 1
ATOM 2037 C C . TYR A 1 252 ? 0.162 -9.438 -3.865 1.00 98.31 252 TYR A C 1
ATOM 2039 O O . TYR A 1 252 ? -0.457 -8.764 -3.045 1.00 98.31 252 TYR A O 1
ATOM 2047 N N . LYS A 1 253 ? 0.693 -10.633 -3.554 1.00 98.44 253 LYS A N 1
ATOM 2048 C CA . LYS A 1 253 ? 0.572 -11.259 -2.225 1.00 98.44 253 LYS A CA 1
ATOM 2049 C C . LYS A 1 253 ? 1.118 -10.356 -1.118 1.00 98.44 253 LYS A C 1
ATOM 2051 O O . LYS A 1 253 ? 0.486 -10.207 -0.079 1.00 98.44 253 LYS A O 1
ATOM 2056 N N . GLU A 1 254 ? 2.268 -9.726 -1.351 1.00 98.50 254 GLU A N 1
ATOM 2057 C CA . GLU A 1 254 ? 2.875 -8.829 -0.368 1.00 98.50 254 GLU A CA 1
ATOM 2058 C C . GLU A 1 254 ? 2.048 -7.559 -0.149 1.00 98.50 254 GLU A C 1
ATOM 2060 O O . GLU A 1 254 ? 1.866 -7.137 0.988 1.00 98.50 254 GLU A O 1
ATOM 2065 N N . VAL A 1 255 ? 1.511 -6.967 -1.216 1.00 98.56 255 VAL A N 1
ATOM 2066 C CA . VAL A 1 255 ? 0.639 -5.792 -1.103 1.00 98.56 255 VAL A CA 1
ATOM 2067 C C . VAL A 1 255 ? -0.640 -6.125 -0.324 1.00 98.56 255 VAL A C 1
ATOM 2069 O O . VAL A 1 255 ? -1.058 -5.339 0.527 1.00 98.56 255 VAL A O 1
ATOM 2072 N N . LYS A 1 256 ? -1.218 -7.311 -0.549 1.00 98.50 256 LYS A N 1
ATOM 2073 C CA . LYS A 1 256 ? -2.363 -7.805 0.224 1.00 98.50 256 LYS A CA 1
ATOM 2074 C C . LYS A 1 256 ? -2.006 -8.008 1.703 1.00 98.50 256 LYS A C 1
ATOM 2076 O O . LYS A 1 256 ? -2.691 -7.467 2.564 1.00 98.50 256 LYS A O 1
ATOM 2081 N N . ARG A 1 257 ? -0.878 -8.672 1.994 1.00 98.44 257 ARG A N 1
ATOM 2082 C CA . ARG A 1 257 ? -0.362 -8.861 3.364 1.00 98.44 257 ARG A CA 1
ATOM 2083 C C . ARG A 1 257 ? -0.150 -7.528 4.081 1.00 98.44 257 ARG A C 1
ATOM 2085 O O . ARG A 1 257 ? -0.464 -7.402 5.260 1.00 98.44 257 ARG A O 1
ATOM 2092 N N . VAL A 1 258 ? 0.401 -6.532 3.385 1.00 98.50 258 VAL A N 1
ATOM 2093 C CA . VAL A 1 258 ? 0.593 -5.182 3.931 1.00 98.50 258 VAL A CA 1
ATOM 2094 C C . VAL A 1 258 ? -0.744 -4.568 4.329 1.00 98.50 258 VAL A C 1
ATOM 2096 O O . VAL A 1 258 ? -0.850 -4.040 5.434 1.00 98.50 258 VAL A O 1
ATOM 2099 N N . HIS A 1 259 ? -1.745 -4.633 3.451 1.00 98.38 259 HIS A N 1
ATOM 2100 C CA . HIS A 1 259 ? -3.078 -4.115 3.742 1.00 98.38 259 HIS A CA 1
ATOM 2101 C C . HIS A 1 259 ? -3.689 -4.811 4.965 1.00 98.38 259 HIS A C 1
ATOM 2103 O O . HIS A 1 259 ? -4.039 -4.135 5.927 1.00 98.38 259 HIS A O 1
ATOM 2109 N N . GLU A 1 260 ? -3.702 -6.147 4.976 1.00 97.50 260 GLU A N 1
ATOM 2110 C CA . GLU A 1 260 ? -4.198 -6.962 6.095 1.00 97.50 260 GLU A CA 1
ATOM 2111 C C . GLU A 1 260 ? -3.497 -6.619 7.420 1.00 97.50 260 GLU A C 1
ATOM 2113 O O . GLU A 1 260 ? -4.137 -6.502 8.461 1.00 97.50 260 GLU A O 1
ATOM 2118 N N . GLN A 1 261 ? -2.177 -6.407 7.409 1.00 96.62 261 GLN A N 1
ATOM 2119 C CA . GLN A 1 261 ? -1.444 -6.023 8.618 1.00 96.62 261 GLN A CA 1
ATOM 2120 C C . GLN A 1 261 ? -1.746 -4.600 9.089 1.00 96.62 261 GLN A C 1
ATOM 2122 O O . GLN A 1 261 ? -1.727 -4.350 10.294 1.00 96.62 261 GLN A O 1
ATOM 2127 N N . LEU A 1 262 ? -1.995 -3.667 8.169 1.00 95.88 262 LEU A N 1
ATOM 2128 C CA . LEU A 1 262 ? -2.358 -2.294 8.516 1.00 95.88 262 LEU A CA 1
ATOM 2129 C C . LEU A 1 262 ? -3.781 -2.208 9.081 1.00 95.88 262 LEU A C 1
ATOM 2131 O O . LEU A 1 262 ? -4.008 -1.409 9.986 1.00 95.88 262 LEU A O 1
ATOM 2135 N N . THR A 1 263 ? -4.719 -3.014 8.579 1.00 94.75 263 THR A N 1
ATOM 2136 C CA . THR A 1 263 ? -6.115 -3.028 9.051 1.00 94.75 263 THR A CA 1
ATOM 2137 C C . THR A 1 263 ? -6.325 -3.888 10.298 1.00 94.75 263 THR A C 1
ATOM 2139 O O . THR A 1 263 ? -7.313 -3.705 11.007 1.00 94.75 263 THR A O 1
ATOM 2142 N N . ARG A 1 264 ? -5.395 -4.798 10.618 1.00 93.44 264 ARG A N 1
ATOM 2143 C CA . ARG A 1 264 ? -5.505 -5.685 11.783 1.00 93.44 264 ARG A CA 1
ATOM 2144 C C . ARG A 1 264 ? -5.389 -4.939 13.114 1.00 93.44 264 ARG A C 1
ATOM 2146 O O . ARG A 1 264 ? -4.324 -4.442 13.495 1.00 93.44 264 ARG A O 1
ATOM 2153 N N . ILE A 1 265 ? -6.466 -5.006 13.889 1.00 90.94 265 ILE A N 1
ATOM 2154 C CA . ILE A 1 265 ? -6.503 -4.604 15.296 1.00 90.94 265 ILE A CA 1
ATOM 2155 C C . ILE A 1 265 ? -5.892 -5.721 16.150 1.00 90.94 265 ILE A C 1
ATOM 2157 O O . ILE A 1 265 ? -6.250 -6.890 16.007 1.00 90.94 265 ILE A O 1
ATOM 2161 N N . HIS A 1 266 ? -4.956 -5.374 17.035 1.00 90.00 266 HIS A N 1
ATOM 2162 C CA . HIS A 1 266 ? -4.365 -6.328 17.979 1.00 90.00 266 HIS A CA 1
ATOM 2163 C C . HIS A 1 266 ? -4.949 -6.104 19.368 1.00 90.00 266 HIS A C 1
ATOM 2165 O O . HIS A 1 266 ? -4.705 -5.055 19.958 1.00 90.00 266 HIS A O 1
ATOM 2171 N N . ILE A 1 267 ? -5.678 -7.087 19.885 1.00 90.62 267 ILE A N 1
ATOM 2172 C CA . ILE A 1 267 ? -6.211 -7.084 21.251 1.00 90.62 267 ILE A CA 1
ATOM 2173 C C . ILE A 1 267 ? -5.108 -7.586 22.190 1.00 90.62 267 ILE A C 1
ATOM 2175 O O . ILE A 1 267 ? -4.523 -8.636 21.933 1.00 90.62 267 ILE A O 1
ATOM 2179 N N . LEU A 1 268 ? -4.795 -6.821 23.235 1.00 87.50 268 LEU A N 1
ATOM 2180 C CA . LEU A 1 268 ? -3.682 -7.098 24.155 1.00 87.50 268 LEU A CA 1
ATOM 2181 C C . LEU A 1 268 ? -4.135 -7.655 25.510 1.00 87.50 268 LEU A C 1
ATOM 2183 O O . LEU A 1 268 ? -3.297 -8.119 26.276 1.00 87.50 268 LEU A O 1
ATOM 2187 N N . GLY A 1 269 ? -5.438 -7.633 25.790 1.00 83.31 269 GLY A N 1
ATOM 2188 C CA . GLY A 1 269 ? -6.023 -8.072 27.057 1.00 83.31 269 GLY A CA 1
ATOM 2189 C C . GLY A 1 269 ? -6.753 -6.938 27.769 1.00 83.31 269 GLY A C 1
ATOM 2190 O O . GLY A 1 269 ? -6.984 -5.884 27.174 1.00 83.31 269 GLY A O 1
ATOM 2191 N N . ASN A 1 270 ? -7.117 -7.168 29.028 1.00 83.19 270 ASN A N 1
ATOM 2192 C CA . ASN A 1 270 ? -7.805 -6.189 29.866 1.00 83.19 270 ASN A CA 1
ATOM 2193 C C . ASN A 1 270 ? -6.842 -5.609 30.909 1.00 83.19 270 ASN A C 1
ATOM 2195 O O . ASN A 1 270 ? -5.960 -6.330 31.383 1.00 83.19 270 ASN A O 1
ATOM 2199 N N . ILE A 1 271 ? -7.021 -4.330 31.246 1.00 67.69 271 ILE A N 1
ATOM 2200 C CA . ILE A 1 271 ? -6.332 -3.647 32.355 1.00 67.69 271 ILE A CA 1
ATOM 2201 C C . ILE A 1 271 ? -7.293 -3.429 33.529 1.00 67.69 271 ILE A C 1
ATOM 2203 O O . ILE A 1 271 ? -8.500 -3.194 33.294 1.00 67.69 271 ILE A O 1
#

Organism: Nematostella vectensis (NCBI:txid45351)

Nearest PDB structures (foldseek):
  3h1q-assembly1_A  TM=4.238E-01  e=5.910E-03  Carboxydothermus hydrogenoformans Z-2901
  3mdq-assembly1_A  TM=4.943E-01  e=7.510E-03  Cytophaga hutchinsonii ATCC 33406
  8rd8-assembly1_B  TM=5.024E-01  e=2.980E-02  Psychrobacter urativorans
  7epq-assembly1_B  TM=5.138E-01  e=1.452E-02  Porphyromonas gingivalis ATCC 33277
  3r1x-assembly1_A  TM=5.041E-01  e=1.502E-01  Klebsiella pneumoniae subsp. pneumoniae MGH 78578

Sequence (271 aa):
HFKLDWHRYNVKQKLMDKDTVTEQEFEQTISELSSISGSDTSESEPEEDDEFSLKSSAHSFQPSVEESIQSSQVQRKERQLPKVYLINENNTVFSLFRTVFYSSKCLPEDDEEFVTKTLKCLHENVWVVLMTAGGHFAGAVFEGETVVAHKTFHRYTVRAKRGTAQGLRDSHQGSQPKSAGATLRRYNEAALIQEVQELLTTWSDHLLKCHKIFIRVPTYNQQMFFGGKQTLLCKSDPRIRTIPFATRRPTYKEVKRVHEQLTRIHILGNI

Secondary structure (DSSP, 8-state):
----HHHHHHHHHHHTTPPPPPHHHHHHHHHHHHHS--S------------------------------------------SEEEEE-TT-EEEEEEHHHH--TTS--SSHHHHHHHHHHHTT--EEEEEEEETTEEEEEEEETTEEEEEEEEE---B-TTT--BHHHHHTTSSS----HHHHHHHHHHHHHHHHHHHHHHHTHHHHHH-SEEEEE--GGGTHHHH-SSS-SS-TT-TTEEE-SS---SS-HHHHHHHHHHHH--EEEEE-

InterPro domains:
  IPR041175 VLRF1/Vms1 [PF18826] (127-267)
  IPR041175 VLRF1/Vms1 [PS52044] (123-265)
  IPR047139 tRNA endonuclease ANKZF1/VMS1 [PTHR16036] (1-266)

pLDDT: mean 76.02, std 23.12, range [23.95, 98.75]

Mean predicted aligned error: 15.51 Å